Protein AF-A0A8B7DHS2-F1 (afdb_monomer_lite)

Radius of gyration: 31.88 Å; chains: 1; bounding box: 66×57×128 Å

Sequence (214 aa):
MNNAVPLVKSQSHLEPNNNIDTLLHTNAMVAVKQINNQTVEEHQDTYQTDIGLWKSVSKDVQEYFIRKESAGSQNITDNFESSKRVYDNPNQICYCSSALFTRIHPLTNEKSNRTWLCYSPTNGKIYCFICKLLSSTQTDLCQEFNDWKNANRAIEKHEKSLCHLAATLTYIKRSRLAGRFNIIHKGGQTNFWRSVLERVVDVIKLLAAKDLLF

Structure (mmCIF, N/CA/C/O backbone):
data_AF-A0A8B7DHS2-F1
#
_entry.id   AF-A0A8B7DHS2-F1
#
loop_
_atom_site.group_PDB
_atom_site.id
_atom_site.type_symbol
_atom_site.label_atom_id
_atom_site.label_alt_id
_atom_site.label_comp_id
_atom_site.label_asym_id
_atom_site.label_entity_id
_atom_site.label_seq_id
_atom_site.pdbx_PDB_ins_code
_atom_site.Cartn_x
_atom_site.Cartn_y
_atom_site.Cartn_z
_atom_site.occupancy
_atom_site.B_iso_or_equiv
_atom_site.auth_seq_id
_atom_site.auth_comp_id
_atom_site.auth_asym_id
_atom_site.auth_atom_id
_atom_site.pdbx_PDB_model_num
ATOM 1 N N . MET A 1 1 ? -23.858 -44.304 -101.770 1.00 37.12 1 MET A N 1
ATOM 2 C CA . MET A 1 1 ? -22.676 -44.995 -101.214 1.00 37.12 1 MET A CA 1
ATOM 3 C C . MET A 1 1 ? -21.931 -44.023 -100.314 1.00 37.12 1 MET A C 1
ATOM 5 O O . MET A 1 1 ? -21.713 -42.897 -100.733 1.00 37.12 1 MET A O 1
ATOM 9 N N . ASN A 1 2 ? -21.571 -44.510 -99.126 1.00 34.38 2 ASN A N 1
ATOM 10 C CA . ASN A 1 2 ? -20.607 -43.988 -98.147 1.00 34.38 2 ASN A CA 1
ATOM 11 C C . ASN A 1 2 ? -21.005 -42.794 -97.257 1.00 34.38 2 ASN A C 1
ATOM 13 O O . ASN A 1 2 ? -20.911 -41.632 -97.632 1.00 34.38 2 ASN A O 1
ATOM 17 N N . ASN A 1 3 ? -21.339 -43.157 -96.012 1.00 35.66 3 ASN A N 1
ATOM 18 C CA . ASN A 1 3 ? -21.101 -42.378 -94.798 1.00 35.66 3 ASN A CA 1
ATOM 19 C C . ASN A 1 3 ? -19.594 -42.165 -94.576 1.00 35.66 3 ASN A C 1
ATOM 21 O O . ASN A 1 3 ? -18.819 -43.104 -94.760 1.00 35.66 3 ASN A O 1
ATOM 25 N N . ALA A 1 4 ? -19.212 -41.002 -94.045 1.00 35.34 4 ALA A N 1
ATOM 26 C CA . ALA A 1 4 ? -18.017 -40.844 -93.217 1.00 35.34 4 ALA A CA 1
ATOM 27 C C . ALA A 1 4 ? -18.178 -39.642 -92.262 1.00 35.34 4 ALA A C 1
ATOM 29 O O . ALA A 1 4 ? -18.368 -38.509 -92.691 1.00 35.34 4 ALA A O 1
ATOM 30 N N . VAL A 1 5 ? -18.105 -39.935 -90.963 1.00 40.97 5 VAL A N 1
ATOM 31 C CA . VAL A 1 5 ? -17.827 -39.030 -89.824 1.00 40.97 5 VAL A CA 1
ATOM 32 C C . VAL A 1 5 ? -16.302 -38.802 -89.803 1.00 40.97 5 VAL A C 1
ATOM 34 O O . VAL A 1 5 ? -15.606 -39.763 -90.149 1.00 40.97 5 VAL A O 1
ATOM 37 N N . PRO A 1 6 ? -15.728 -37.615 -89.470 1.00 45.84 6 PRO A N 1
ATOM 38 C CA . PRO A 1 6 ? -15.416 -37.232 -88.066 1.00 45.84 6 PRO A CA 1
ATOM 39 C C . PRO A 1 6 ? -15.237 -35.695 -87.860 1.00 45.84 6 PRO A C 1
ATOM 41 O O . PRO A 1 6 ? -15.486 -34.931 -88.779 1.00 45.84 6 PRO A O 1
ATOM 44 N N . LEU A 1 7 ? -14.837 -35.077 -86.740 1.00 31.17 7 LEU A N 1
ATOM 45 C CA . LEU A 1 7 ? -14.485 -35.418 -85.358 1.00 31.17 7 LEU A CA 1
ATOM 46 C C . LEU A 1 7 ? -14.668 -34.115 -84.542 1.00 31.17 7 LEU A C 1
ATOM 48 O O . LEU A 1 7 ? -14.376 -33.025 -85.032 1.00 31.17 7 LEU A O 1
ATOM 52 N N . VAL A 1 8 ? -15.082 -34.238 -83.285 1.00 43.22 8 VAL A N 1
ATOM 53 C CA . VAL A 1 8 ? -15.196 -33.158 -82.291 1.00 43.22 8 VAL A CA 1
ATOM 54 C C . VAL A 1 8 ? -13.812 -32.668 -81.832 1.00 43.22 8 VAL A C 1
ATOM 56 O O . VAL A 1 8 ? -12.913 -33.478 -81.611 1.00 43.22 8 VAL A O 1
ATOM 59 N N . LYS A 1 9 ? -13.667 -31.360 -81.571 1.00 35.81 9 LYS A N 1
ATOM 60 C CA . LYS A 1 9 ? -12.722 -30.835 -80.569 1.00 35.81 9 LYS A CA 1
ATOM 61 C C . LYS A 1 9 ? -13.451 -29.903 -79.602 1.00 35.81 9 LYS A C 1
ATOM 63 O O . LYS A 1 9 ? -13.978 -28.868 -79.991 1.00 35.81 9 LYS A O 1
ATOM 68 N N . SER A 1 10 ? -13.465 -30.318 -78.343 1.00 43.12 10 SER A N 1
ATOM 69 C CA . SER A 1 10 ? -13.938 -29.602 -77.162 1.00 43.12 10 SER A CA 1
ATOM 70 C C . SER A 1 10 ? -12.846 -28.686 -76.600 1.00 43.12 10 SER A C 1
ATOM 72 O O . SER A 1 10 ? -11.716 -29.139 -76.412 1.00 43.12 10 SER A O 1
ATOM 74 N N . GLN A 1 11 ? -13.191 -27.452 -76.234 1.00 39.19 11 GLN A N 1
ATOM 75 C CA . GLN A 1 11 ? -12.441 -26.660 -75.256 1.00 39.19 11 GLN A CA 1
ATOM 76 C C . GLN A 1 11 ? -13.412 -26.123 -74.200 1.00 39.19 11 GLN A C 1
ATOM 78 O O . GLN A 1 11 ? -14.334 -25.374 -74.504 1.00 39.19 11 GLN A O 1
ATOM 83 N N . SER A 1 12 ? -13.206 -26.563 -72.961 1.00 40.69 12 SER A N 1
ATOM 84 C CA . SER A 1 12 ? -13.873 -26.099 -71.748 1.00 40.69 12 SER A CA 1
ATOM 85 C C . SER A 1 12 ? -13.126 -24.891 -71.179 1.00 40.69 12 SER A C 1
ATOM 87 O O . SER A 1 12 ? -11.968 -25.028 -70.781 1.00 40.69 12 SER A O 1
ATOM 89 N N . HIS A 1 13 ? -13.785 -23.736 -71.096 1.00 35.09 13 HIS A N 1
ATOM 90 C CA . HIS A 1 13 ? -13.324 -22.611 -70.285 1.00 35.09 13 HIS A CA 1
ATOM 91 C C . HIS A 1 13 ? -14.160 -22.580 -68.998 1.00 35.09 13 HIS A C 1
ATOM 93 O O . HIS A 1 13 ? -15.375 -22.408 -69.051 1.00 35.09 13 HIS A O 1
ATOM 99 N N . LEU A 1 14 ? -13.517 -22.852 -67.861 1.00 37.41 14 LEU A N 1
ATOM 100 C CA . LEU A 1 14 ? -14.096 -22.753 -66.521 1.00 37.41 14 LEU A CA 1
ATOM 101 C C . LEU A 1 14 ? -13.636 -21.420 -65.920 1.00 37.41 14 LEU A C 1
ATOM 103 O O . LEU A 1 14 ? -12.452 -21.251 -65.641 1.00 37.41 14 LEU A O 1
ATOM 107 N N . GLU A 1 15 ? -14.569 -20.491 -65.738 1.00 38.06 15 GLU A N 1
ATOM 108 C CA . GLU A 1 15 ? -14.379 -19.282 -64.929 1.00 38.06 15 GLU A CA 1
ATOM 109 C C . GLU A 1 15 ? -14.270 -19.669 -63.436 1.00 38.06 15 GLU A C 1
ATOM 111 O O . GLU A 1 15 ? -15.023 -20.538 -62.975 1.00 38.06 15 GLU A O 1
ATOM 116 N N . PRO A 1 16 ? -13.360 -19.063 -62.651 1.00 42.81 16 PRO A N 1
ATOM 117 C CA . PRO A 1 16 ? -13.226 -19.359 -61.230 1.00 42.81 16 PRO A CA 1
ATOM 118 C C . PRO A 1 16 ? -14.440 -18.849 -60.438 1.00 42.81 16 PRO A C 1
ATOM 120 O O . PRO A 1 16 ? -14.857 -17.694 -60.517 1.00 42.81 16 PRO A O 1
ATOM 123 N N . ASN A 1 17 ? -15.025 -19.756 -59.659 1.00 46.16 17 ASN A N 1
ATOM 124 C CA . ASN A 1 17 ? -16.261 -19.557 -58.915 1.00 46.16 17 ASN A CA 1
ATOM 125 C C . ASN A 1 17 ? -16.009 -18.727 -57.636 1.00 46.16 17 ASN A C 1
ATOM 127 O O . ASN A 1 17 ? -15.899 -19.276 -56.541 1.00 46.16 17 ASN A O 1
ATOM 131 N N . ASN A 1 18 ? -15.946 -17.395 -57.776 1.00 49.91 18 ASN A N 1
ATOM 132 C CA . ASN A 1 18 ? -15.729 -16.396 -56.705 1.00 49.91 18 ASN A CA 1
ATOM 133 C C . ASN A 1 18 ? -16.762 -16.429 -55.552 1.00 49.91 18 ASN A C 1
ATOM 135 O O . ASN A 1 18 ? -16.677 -15.664 -54.588 1.00 49.91 18 ASN A O 1
ATOM 139 N N . ASN A 1 19 ? -17.767 -17.298 -55.634 1.00 54.88 19 ASN A N 1
ATOM 140 C CA . ASN A 1 19 ? -18.845 -17.385 -54.657 1.00 54.88 19 ASN A CA 1
ATOM 141 C C . ASN A 1 19 ? -18.472 -18.242 -53.431 1.00 54.88 19 ASN A C 1
ATOM 143 O O . ASN A 1 19 ? -18.990 -18.017 -52.339 1.00 54.88 19 ASN A O 1
ATOM 147 N N . ILE A 1 20 ? -17.544 -19.197 -53.580 1.00 53.69 20 ILE A N 1
ATOM 148 C CA . ILE A 1 20 ? -17.163 -20.117 -52.491 1.00 53.69 20 ILE A CA 1
ATOM 149 C C . ILE A 1 20 ? -16.282 -19.405 -51.457 1.00 53.69 20 ILE A C 1
ATOM 151 O O . ILE A 1 20 ? -16.541 -19.514 -50.258 1.00 53.69 20 ILE A O 1
ATOM 155 N N . ASP A 1 21 ? -15.311 -18.608 -51.909 1.00 51.81 21 ASP A N 1
ATOM 156 C CA . ASP A 1 21 ? -14.426 -17.842 -51.021 1.00 51.81 21 ASP A CA 1
ATOM 157 C C . ASP A 1 21 ? -15.192 -16.774 -50.236 1.00 51.81 21 ASP A C 1
ATOM 159 O O . ASP A 1 21 ? -14.964 -16.582 -49.041 1.00 51.81 21 ASP A O 1
ATOM 163 N N . THR A 1 22 ? -16.175 -16.138 -50.874 1.00 55.12 22 THR A N 1
ATOM 164 C CA . THR A 1 22 ? -17.038 -15.137 -50.234 1.00 55.12 22 THR A CA 1
ATOM 165 C C . THR A 1 22 ? -17.931 -15.776 -49.163 1.00 55.12 22 THR A C 1
ATOM 167 O O . THR A 1 22 ? -18.115 -15.212 -48.080 1.00 55.12 22 THR A O 1
ATOM 170 N N . LEU A 1 23 ? -18.436 -16.990 -49.413 1.00 58.97 23 LEU A N 1
ATOM 171 C CA . LEU A 1 23 ? -19.261 -17.738 -48.464 1.00 58.97 23 LEU A CA 1
ATOM 172 C C . LEU A 1 23 ? -18.433 -18.276 -47.285 1.00 58.97 23 LEU A C 1
ATOM 174 O O . LEU A 1 23 ? -18.872 -18.193 -46.140 1.00 58.97 23 LEU A O 1
ATOM 178 N N . LEU A 1 24 ? -17.210 -18.754 -47.538 1.00 56.91 24 LEU A N 1
ATOM 179 C CA . LEU A 1 24 ? -16.253 -19.164 -46.503 1.00 56.91 24 LEU A CA 1
ATOM 180 C C . LEU A 1 24 ? -15.849 -17.991 -45.605 1.00 56.91 24 LEU A C 1
ATOM 182 O O . LEU A 1 24 ? -15.857 -18.132 -44.382 1.00 56.91 24 LEU A O 1
ATOM 186 N N . HIS A 1 25 ? -15.557 -16.824 -46.187 1.00 59.81 25 HIS A N 1
ATOM 187 C CA . HIS A 1 25 ? -15.191 -15.630 -45.423 1.00 59.81 25 HIS A CA 1
ATOM 188 C C . HIS A 1 25 ? -16.355 -15.135 -44.553 1.00 59.81 25 HIS A C 1
ATOM 190 O O . HIS A 1 25 ? -16.177 -14.821 -43.376 1.00 59.81 25 HIS A O 1
ATOM 196 N N . THR A 1 26 ? -17.571 -15.142 -45.104 1.00 65.50 26 THR A N 1
ATOM 197 C CA . THR A 1 26 ? -18.789 -14.745 -44.385 1.00 65.50 26 THR A CA 1
ATOM 198 C C . THR A 1 26 ? -19.112 -15.719 -43.252 1.00 65.50 26 THR A C 1
ATOM 200 O O . THR A 1 26 ? -19.362 -15.289 -42.127 1.00 65.50 26 THR A O 1
ATOM 203 N N . ASN A 1 27 ? -19.026 -17.028 -43.500 1.00 64.12 27 ASN A N 1
ATOM 204 C CA . ASN A 1 27 ? -19.257 -18.050 -42.478 1.00 64.12 27 ASN A CA 1
ATOM 205 C C . ASN A 1 27 ? -18.195 -18.006 -41.369 1.00 64.12 27 ASN A C 1
ATOM 207 O O . ASN A 1 27 ? -18.537 -18.161 -40.198 1.00 64.12 27 ASN A O 1
ATOM 211 N N . ALA A 1 28 ? -16.933 -17.715 -41.702 1.00 61.81 28 ALA A N 1
ATOM 212 C CA . ALA A 1 28 ? -15.877 -17.496 -40.716 1.00 61.81 28 ALA A CA 1
ATOM 213 C C . ALA A 1 28 ? -16.144 -16.244 -39.859 1.00 61.81 28 ALA A C 1
ATOM 215 O O . ALA A 1 28 ? -16.011 -16.296 -38.639 1.00 61.81 28 ALA A O 1
ATOM 216 N N . MET A 1 29 ? -16.594 -15.137 -40.461 1.00 58.44 29 MET A N 1
ATOM 217 C CA . MET A 1 29 ? -16.967 -13.922 -39.723 1.00 58.44 29 MET A CA 1
ATOM 218 C C . MET A 1 29 ? -18.193 -14.120 -38.820 1.00 58.44 29 MET A C 1
ATOM 220 O O . MET A 1 29 ? -18.239 -13.572 -37.717 1.00 58.44 29 MET A O 1
ATOM 224 N N . VAL A 1 30 ? -19.176 -14.915 -39.255 1.00 63.44 30 VAL A N 1
ATOM 225 C CA . VAL A 1 30 ? -20.349 -15.281 -38.445 1.00 63.44 30 VAL A CA 1
ATOM 226 C C . VAL A 1 30 ? -19.948 -16.203 -37.293 1.00 63.44 30 VAL A C 1
ATOM 228 O O . VAL A 1 30 ? -20.361 -15.951 -36.164 1.00 63.44 30 VAL A O 1
ATOM 231 N N . ALA A 1 31 ? -19.075 -17.187 -37.529 1.00 61.09 31 ALA A N 1
ATOM 232 C CA . ALA A 1 31 ? -18.543 -18.050 -36.477 1.00 61.09 31 ALA A CA 1
ATOM 233 C C . ALA A 1 31 ? -17.723 -17.257 -35.443 1.00 61.09 31 ALA A C 1
ATOM 235 O O . ALA A 1 31 ? -17.910 -17.450 -34.247 1.00 61.09 31 ALA A O 1
ATOM 236 N N . VAL A 1 32 ? -16.891 -16.295 -35.867 1.00 54.31 32 VAL A N 1
ATOM 237 C CA . VAL A 1 32 ? -16.160 -15.392 -34.953 1.00 54.31 32 VAL A CA 1
ATOM 238 C C . VAL A 1 32 ? -17.120 -14.497 -34.157 1.00 54.31 32 VAL A C 1
ATOM 240 O O . VAL A 1 32 ? -16.925 -14.307 -32.957 1.00 54.31 32 VAL A O 1
ATOM 243 N N . LYS A 1 33 ? -18.201 -13.998 -34.774 1.00 53.06 33 LYS A N 1
ATOM 244 C CA . LYS A 1 33 ? -19.266 -13.271 -34.057 1.00 53.06 33 LYS A CA 1
ATOM 245 C C . LYS A 1 33 ? -20.013 -14.153 -33.055 1.00 53.06 33 LYS A C 1
ATOM 247 O O . LYS A 1 33 ? -20.384 -13.663 -31.997 1.00 53.06 33 LYS A O 1
ATOM 252 N N . GLN A 1 34 ? -20.226 -15.430 -33.363 1.00 53.25 34 GLN A N 1
ATOM 253 C CA . GLN A 1 34 ? -20.887 -16.383 -32.467 1.00 53.25 34 GLN A CA 1
ATOM 254 C C . GLN A 1 34 ? -19.971 -16.844 -31.323 1.00 53.25 34 GLN A C 1
ATOM 256 O O . GLN A 1 34 ? -20.450 -16.996 -30.204 1.00 53.25 34 GLN A O 1
ATOM 261 N N . ILE A 1 35 ? -18.660 -16.966 -31.558 1.00 54.50 35 ILE A N 1
ATOM 262 C CA . ILE A 1 35 ? -17.653 -17.237 -30.516 1.00 54.50 35 ILE A CA 1
ATOM 263 C C . ILE A 1 35 ? -17.524 -16.038 -29.561 1.00 54.50 35 ILE A C 1
ATOM 265 O O . ILE A 1 35 ? -17.431 -16.233 -28.354 1.00 54.50 35 ILE A O 1
ATOM 269 N N . ASN A 1 36 ? -17.614 -14.801 -30.065 1.00 45.81 36 ASN A N 1
ATOM 270 C CA . ASN A 1 36 ? -17.615 -13.594 -29.225 1.00 45.81 36 ASN A CA 1
ATOM 271 C C . ASN A 1 36 ? -18.955 -13.314 -28.517 1.00 45.81 36 ASN A C 1
ATOM 273 O O . ASN A 1 36 ? -18.988 -12.483 -27.613 1.00 45.81 36 ASN A O 1
ATOM 277 N N . ASN A 1 37 ? -20.039 -13.997 -28.904 1.00 44.12 37 ASN A N 1
ATOM 278 C CA . ASN A 1 37 ? -21.367 -13.870 -28.291 1.00 44.12 37 ASN A CA 1
ATOM 279 C C . ASN A 1 37 ? -21.718 -15.029 -27.345 1.00 44.12 37 ASN A C 1
ATOM 281 O O . ASN A 1 37 ? -22.834 -15.067 -26.828 1.00 44.12 37 ASN A O 1
ATOM 285 N N . GLN A 1 38 ? -20.782 -15.938 -27.056 1.00 45.00 38 GLN A N 1
ATOM 286 C CA . GLN A 1 38 ? -20.828 -16.665 -25.790 1.00 45.00 38 GLN A CA 1
ATOM 287 C C . GLN A 1 38 ? -20.439 -15.681 -24.694 1.00 45.00 38 GLN A C 1
ATOM 289 O O . GLN A 1 38 ? -19.280 -15.540 -24.314 1.00 45.00 38 GLN A O 1
ATOM 294 N N . THR A 1 39 ? -21.455 -14.942 -24.264 1.00 41.78 39 THR A N 1
ATOM 295 C CA . THR A 1 39 ? -21.507 -14.163 -23.040 1.00 41.78 39 THR A CA 1
ATOM 296 C C . THR A 1 39 ? -20.769 -14.909 -21.936 1.00 41.78 39 THR A C 1
ATOM 298 O O . THR A 1 39 ? -21.286 -15.860 -21.351 1.00 41.78 39 THR A O 1
ATOM 301 N N . VAL A 1 40 ? -19.559 -14.447 -21.621 1.00 41.00 40 VAL A N 1
ATOM 302 C CA . VAL A 1 40 ? -19.148 -14.421 -20.224 1.00 41.00 40 VAL A CA 1
ATOM 303 C C . VAL A 1 40 ? -20.204 -13.539 -19.584 1.00 41.00 40 VAL A C 1
ATOM 305 O O . VAL A 1 40 ? -20.189 -12.325 -19.773 1.00 41.00 40 VAL A O 1
ATOM 308 N N . GLU A 1 41 ? -21.202 -14.159 -18.962 1.00 34.06 41 GLU A N 1
ATOM 309 C CA . GLU A 1 41 ? -22.058 -13.462 -18.021 1.00 34.06 41 GLU A CA 1
ATOM 310 C C . GLU A 1 41 ? -21.095 -12.791 -17.043 1.00 34.06 41 GLU A C 1
ATOM 312 O O . GLU A 1 41 ? -20.411 -13.457 -16.262 1.00 34.06 41 GLU A O 1
ATOM 317 N N . GLU A 1 42 ? -20.934 -11.473 -17.177 1.00 39.56 42 GLU A N 1
ATOM 318 C CA . GLU A 1 42 ? -20.286 -10.661 -16.166 1.00 39.56 42 GLU A CA 1
ATOM 319 C C . GLU A 1 42 ? -21.172 -10.786 -14.934 1.00 39.56 42 GLU A C 1
ATOM 321 O O . GLU A 1 42 ? -22.110 -10.020 -14.727 1.00 39.56 42 GLU A O 1
ATOM 326 N N . HIS A 1 43 ? -20.897 -11.807 -14.126 1.00 40.38 43 HIS A N 1
ATOM 327 C CA . HIS A 1 43 ? -21.285 -11.811 -12.737 1.00 40.38 43 HIS A CA 1
ATOM 328 C C . HIS A 1 43 ? -20.684 -10.524 -12.177 1.00 40.38 43 HIS A C 1
ATOM 330 O O . HIS A 1 43 ? -19.466 -10.400 -12.018 1.00 40.38 43 HIS A O 1
ATOM 336 N N . GLN A 1 44 ? -21.530 -9.507 -12.011 1.00 45.47 44 GLN A N 1
ATOM 337 C CA . GLN A 1 44 ? -21.161 -8.207 -11.477 1.00 45.47 44 GLN A CA 1
ATOM 338 C C . GLN A 1 44 ? -20.944 -8.376 -9.973 1.00 45.47 44 GLN A C 1
ATOM 340 O O . GLN A 1 44 ? -21.650 -7.810 -9.145 1.00 45.47 44 GLN A O 1
ATOM 345 N N . ASP A 1 45 ? -19.973 -9.211 -9.611 1.00 53.78 45 ASP A N 1
ATOM 346 C CA . ASP A 1 45 ? -19.551 -9.413 -8.245 1.00 53.78 45 ASP A CA 1
ATOM 347 C C . ASP A 1 45 ? -18.833 -8.130 -7.832 1.00 53.78 45 ASP A C 1
ATOM 349 O O . ASP A 1 45 ? -17.650 -7.892 -8.100 1.00 53.78 45 ASP A O 1
ATOM 353 N N . THR A 1 46 ? -19.586 -7.222 -7.222 1.00 75.62 46 THR A N 1
ATOM 354 C CA . THR A 1 46 ? -19.028 -6.037 -6.589 1.00 75.62 46 THR A CA 1
ATOM 355 C C . THR A 1 46 ? -18.346 -6.472 -5.299 1.00 75.62 46 THR A C 1
ATOM 357 O O . THR A 1 46 ? -18.938 -6.449 -4.221 1.00 75.62 46 THR A O 1
ATOM 360 N N . TYR A 1 47 ? -17.092 -6.907 -5.411 1.00 83.31 47 TYR A N 1
ATOM 361 C CA . TYR A 1 47 ? -16.251 -7.173 -4.252 1.00 83.31 47 TYR A CA 1
ATOM 362 C C . TYR A 1 47 ? -15.950 -5.868 -3.507 1.00 83.31 47 TYR A C 1
ATOM 364 O O . TYR A 1 47 ? -15.694 -4.827 -4.120 1.00 83.31 47 TYR A O 1
ATOM 372 N N . GLN A 1 48 ? -15.959 -5.936 -2.175 1.00 87.06 48 GLN A N 1
ATOM 373 C CA . GLN A 1 48 ? -15.623 -4.812 -1.302 1.00 87.06 48 GLN A CA 1
ATOM 374 C C . GLN A 1 48 ? -14.222 -4.282 -1.632 1.00 87.06 48 GLN A C 1
ATOM 376 O O . GLN A 1 48 ? -13.260 -5.047 -1.639 1.00 87.06 48 GLN A O 1
ATOM 381 N N . THR A 1 49 ? -14.091 -2.983 -1.893 1.00 88.50 49 THR A N 1
ATOM 382 C CA . THR A 1 49 ? -12.814 -2.369 -2.279 1.00 88.50 49 THR A CA 1
ATOM 383 C C . THR A 1 49 ? -11.902 -2.103 -1.089 1.00 88.50 49 THR A C 1
ATOM 385 O O . THR A 1 49 ? -10.687 -2.044 -1.275 1.00 88.50 49 THR A O 1
ATOM 388 N N . ASP A 1 50 ? -12.450 -1.995 0.126 1.00 91.38 50 ASP A N 1
ATOM 389 C CA . ASP A 1 50 ? -11.646 -1.880 1.343 1.00 91.38 50 ASP A CA 1
ATOM 390 C C . ASP A 1 50 ? -10.929 -3.204 1.645 1.00 91.38 50 ASP A C 1
ATOM 392 O O . ASP A 1 50 ? -11.524 -4.194 2.083 1.00 91.38 50 ASP A O 1
ATOM 396 N N . ILE A 1 51 ? -9.610 -3.187 1.452 1.00 92.00 51 ILE A N 1
ATOM 397 C CA . ILE A 1 51 ? -8.708 -4.313 1.688 1.00 92.00 51 ILE A CA 1
ATOM 398 C C . ILE A 1 51 ? -8.763 -4.853 3.124 1.00 92.00 51 ILE A C 1
ATOM 400 O O . ILE A 1 51 ? -8.507 -6.039 3.357 1.00 92.00 51 ILE A O 1
ATOM 404 N N . GLY A 1 52 ? -9.099 -4.014 4.106 1.00 90.38 52 GLY A N 1
ATOM 405 C CA . GLY A 1 52 ? -9.221 -4.419 5.505 1.00 90.38 52 GLY A CA 1
ATOM 406 C C . GLY A 1 52 ? -10.396 -5.361 5.760 1.00 90.38 52 GLY A C 1
ATOM 407 O O . GLY A 1 52 ? -10.360 -6.130 6.718 1.00 90.38 52 GLY A O 1
ATOM 408 N N . LEU A 1 53 ? -11.397 -5.360 4.877 1.00 91.12 53 LEU A N 1
ATOM 409 C CA . LEU A 1 53 ? -12.603 -6.179 4.999 1.00 91.12 53 LEU A CA 1
ATOM 410 C C . LEU A 1 53 ? -12.486 -7.551 4.321 1.00 91.12 53 LEU A C 1
ATOM 412 O O . LEU A 1 53 ? -13.382 -8.388 4.447 1.00 91.12 53 LEU A O 1
ATOM 416 N N . TRP A 1 54 ? -11.378 -7.820 3.629 1.00 89.81 54 TRP A N 1
ATOM 417 C CA . TRP A 1 54 ? -11.136 -9.111 2.991 1.00 89.81 54 TRP A CA 1
ATOM 418 C C . TRP A 1 54 ? -10.786 -10.165 4.046 1.00 89.81 54 TRP A C 1
ATOM 420 O O . TRP A 1 54 ? -9.659 -10.195 4.547 1.00 89.81 54 TRP A O 1
ATOM 430 N N . LYS A 1 55 ? -11.760 -11.018 4.390 1.00 79.88 55 LYS A N 1
ATOM 431 C CA . LYS A 1 55 ? -11.598 -12.112 5.367 1.00 79.88 55 LYS A CA 1
ATOM 432 C C . LYS A 1 55 ? -10.883 -13.325 4.773 1.00 79.88 55 LYS A C 1
ATOM 434 O O . LYS A 1 55 ? -9.964 -13.860 5.383 1.00 79.88 55 LYS A O 1
ATOM 439 N N . SER A 1 56 ? -11.294 -13.747 3.582 1.00 80.75 56 SER A N 1
ATOM 440 C CA . SER A 1 56 ? -10.646 -14.802 2.808 1.00 80.75 56 SER A CA 1
ATOM 441 C C . SER A 1 56 ? -10.546 -14.360 1.356 1.00 80.75 56 SER A C 1
ATOM 443 O O . SER A 1 56 ? -11.449 -13.726 0.813 1.00 80.75 56 SER A O 1
ATOM 445 N N . VAL A 1 57 ? -9.410 -14.661 0.737 1.00 85.81 57 VAL A N 1
ATOM 446 C CA . VAL A 1 57 ? -9.134 -14.282 -0.645 1.00 85.81 57 VAL A CA 1
ATOM 447 C C . VAL A 1 57 ? -9.170 -15.552 -1.496 1.00 85.81 57 VAL A C 1
ATOM 449 O O . VAL A 1 57 ? -8.184 -16.288 -1.573 1.00 85.81 57 VAL A O 1
ATOM 452 N N . SER A 1 58 ? -10.335 -15.839 -2.087 1.00 88.69 58 SER A N 1
ATOM 453 C CA . SER A 1 58 ? -10.520 -16.962 -3.019 1.00 88.69 58 SER A CA 1
ATOM 454 C C . SER A 1 58 ? -9.802 -16.705 -4.348 1.00 88.69 58 SER A C 1
ATOM 456 O O . SER A 1 58 ? -9.375 -15.585 -4.629 1.00 88.69 58 SER A O 1
ATOM 458 N N . LYS A 1 59 ? -9.674 -17.733 -5.197 1.00 88.81 59 LYS A N 1
ATOM 459 C CA . LYS A 1 59 ? -9.056 -17.583 -6.526 1.00 88.81 59 LYS A CA 1
ATOM 460 C C . LYS A 1 59 ? -9.795 -16.562 -7.399 1.00 88.81 59 LYS A C 1
ATOM 462 O O . LYS A 1 59 ? -9.133 -15.783 -8.077 1.00 88.81 59 LYS A O 1
ATOM 467 N N . ASP A 1 60 ? -11.121 -16.519 -7.321 1.00 87.69 60 ASP A N 1
ATOM 468 C CA . ASP A 1 60 ? -11.942 -15.589 -8.106 1.00 87.69 60 ASP A CA 1
ATOM 469 C C . ASP A 1 60 ? -11.739 -14.143 -7.642 1.00 87.69 60 ASP A C 1
ATOM 471 O O . ASP A 1 60 ? -11.529 -13.247 -8.457 1.00 87.69 60 ASP A O 1
ATOM 475 N N . VAL A 1 61 ? -11.656 -13.931 -6.321 1.00 88.25 61 VAL A N 1
ATOM 476 C CA . VAL A 1 61 ? -11.312 -12.629 -5.728 1.00 88.25 61 VAL A CA 1
ATOM 477 C C . VAL A 1 61 ? -9.906 -12.188 -6.153 1.00 88.25 61 VAL A C 1
ATOM 479 O O . VAL A 1 61 ? -9.708 -11.023 -6.500 1.00 88.25 61 VAL A O 1
ATOM 482 N N . GLN A 1 62 ? -8.924 -13.102 -6.163 1.00 90.62 62 GLN A N 1
ATOM 483 C CA . GLN A 1 62 ? -7.573 -12.793 -6.655 1.00 90.62 62 GLN A CA 1
ATOM 484 C C . GLN A 1 62 ? -7.615 -12.328 -8.105 1.00 90.62 62 GLN A C 1
ATOM 486 O O . GLN A 1 62 ? -7.050 -11.286 -8.420 1.00 90.62 62 GLN A O 1
ATOM 491 N N . GLU A 1 63 ? -8.275 -13.085 -8.977 1.00 88.81 63 GLU A N 1
ATOM 492 C CA . GLU A 1 63 ? -8.344 -12.781 -10.404 1.00 88.81 63 GLU A CA 1
ATOM 493 C C . GLU A 1 63 ? -9.068 -11.450 -10.660 1.00 88.81 63 GLU A C 1
ATOM 495 O O . GLU A 1 63 ? -8.585 -10.625 -11.437 1.00 88.81 63 GLU A O 1
ATOM 500 N N . TYR A 1 64 ? -10.158 -11.183 -9.934 1.00 89.06 64 TYR A N 1
ATOM 501 C CA . TYR A 1 64 ? -10.869 -9.907 -9.986 1.00 89.06 64 TYR A CA 1
ATOM 502 C C . TYR A 1 64 ? -9.955 -8.722 -9.646 1.00 89.06 64 TYR A C 1
ATOM 504 O O . TYR A 1 64 ? -9.834 -7.775 -10.427 1.00 89.06 64 TYR A O 1
ATOM 512 N N . PHE A 1 65 ? -9.269 -8.768 -8.500 1.00 89.88 65 PHE A N 1
ATOM 513 C CA . PHE A 1 65 ? -8.421 -7.656 -8.064 1.00 89.88 65 PHE A CA 1
ATOM 514 C C . PHE A 1 65 ? -7.119 -7.544 -8.864 1.00 89.88 65 PHE A C 1
ATOM 516 O O . PHE A 1 65 ? -6.624 -6.436 -9.057 1.00 89.88 65 PHE A O 1
ATOM 523 N N . ILE A 1 66 ? -6.593 -8.644 -9.408 1.00 88.81 66 ILE A N 1
ATOM 524 C CA . ILE A 1 66 ? -5.470 -8.610 -10.358 1.00 88.81 66 ILE A CA 1
ATOM 525 C C . ILE A 1 66 ? -5.861 -7.867 -11.642 1.00 88.81 66 ILE A C 1
ATOM 527 O O . ILE A 1 66 ? -5.032 -7.141 -12.193 1.00 88.81 66 ILE A O 1
ATOM 531 N N . ARG A 1 67 ? -7.111 -8.013 -12.106 1.00 85.12 67 ARG A N 1
ATOM 532 C CA . ARG A 1 67 ? -7.641 -7.292 -13.277 1.00 85.12 67 ARG A CA 1
ATOM 533 C C . ARG A 1 67 ? -7.940 -5.823 -12.992 1.00 85.12 67 ARG A C 1
ATOM 535 O O . ARG A 1 67 ? -7.737 -4.989 -13.872 1.00 85.12 67 ARG A O 1
ATOM 542 N N . LYS A 1 68 ? -8.449 -5.519 -11.795 1.00 84.31 68 LYS A N 1
ATOM 543 C CA . LYS A 1 68 ? -8.869 -4.167 -11.391 1.00 84.31 68 LYS A CA 1
ATOM 544 C C . LYS A 1 68 ? -7.728 -3.296 -10.854 1.00 84.31 68 LYS A C 1
ATOM 546 O O . LYS A 1 68 ? -7.860 -2.076 -10.859 1.00 84.31 68 LYS A O 1
ATOM 551 N N . GLU A 1 69 ? -6.622 -3.921 -10.448 1.00 83.94 69 GLU A N 1
ATOM 552 C CA . GLU A 1 69 ? -5.449 -3.300 -9.826 1.00 83.94 69 GLU A CA 1
ATOM 553 C C . GLU A 1 69 ? -5.739 -2.671 -8.450 1.00 83.94 69 GLU A C 1
ATOM 555 O O . GLU A 1 69 ? -6.865 -2.657 -7.952 1.00 83.94 69 GLU A O 1
ATOM 560 N N . SER A 1 70 ? -4.692 -2.167 -7.793 1.00 84.06 70 SER A N 1
ATOM 561 C CA . SER A 1 70 ? -4.769 -1.647 -6.424 1.00 84.06 70 SER A CA 1
ATOM 562 C C . SER A 1 70 ? -5.339 -0.236 -6.312 1.00 84.06 70 SER A C 1
ATOM 564 O O . SER A 1 70 ? -5.721 0.162 -5.214 1.00 84.06 70 SER A O 1
ATOM 566 N N . ALA A 1 71 ? -5.406 0.530 -7.407 1.00 82.06 71 ALA A N 1
ATOM 567 C CA . ALA A 1 71 ? -5.766 1.952 -7.385 1.00 82.06 71 ALA A CA 1
ATOM 568 C C . ALA A 1 71 ? -7.123 2.212 -6.707 1.00 82.06 71 ALA A C 1
ATOM 570 O O . ALA A 1 71 ? -7.248 3.143 -5.915 1.00 82.06 71 ALA A O 1
ATOM 571 N N . GLY A 1 72 ? -8.110 1.341 -6.946 1.00 81.38 72 GLY A N 1
ATOM 572 C CA . GLY A 1 72 ? -9.439 1.425 -6.330 1.00 81.38 72 GLY A CA 1
ATOM 573 C C . GLY A 1 72 ? -9.508 0.995 -4.858 1.00 81.38 72 GLY A C 1
ATOM 574 O O . GLY A 1 72 ? -10.578 1.081 -4.265 1.00 81.38 72 GLY A O 1
ATOM 575 N N . SER A 1 73 ? -8.400 0.531 -4.278 1.00 84.94 73 SER A N 1
ATOM 576 C CA . SER A 1 73 ? -8.313 0.007 -2.908 1.00 84.94 73 SER A CA 1
ATOM 577 C C . SER A 1 73 ? -7.214 0.683 -2.077 1.00 84.94 73 SER A C 1
ATOM 579 O O . SER A 1 73 ? -7.009 0.303 -0.926 1.00 84.94 73 SER A O 1
ATOM 581 N N . GLN A 1 74 ? -6.490 1.670 -2.630 1.00 87.25 74 GLN A N 1
ATOM 582 C CA . GLN A 1 74 ? -5.374 2.318 -1.931 1.00 87.25 74 GLN A CA 1
ATOM 583 C C . GLN A 1 74 ? -5.809 3.254 -0.807 1.00 87.25 74 GLN A C 1
ATOM 585 O O . GLN A 1 74 ? -5.097 3.325 0.193 1.00 87.25 74 GLN A O 1
ATOM 590 N N . ASN A 1 75 ? -6.925 3.976 -0.975 1.00 87.50 75 ASN A N 1
ATOM 591 C CA . ASN A 1 75 ? -7.479 4.885 0.040 1.00 87.50 75 ASN A CA 1
ATOM 592 C C . ASN A 1 75 ? -6.443 5.899 0.585 1.00 87.50 75 ASN A C 1
ATOM 594 O O . ASN A 1 75 ? -6.404 6.233 1.766 1.00 87.50 75 ASN A O 1
ATOM 598 N N . ILE A 1 76 ? -5.539 6.362 -0.287 1.00 83.62 76 ILE A N 1
ATOM 599 C CA . ILE A 1 76 ? -4.424 7.262 0.065 1.00 83.62 76 ILE A CA 1
ATOM 600 C C . ILE A 1 76 ? -4.881 8.705 0.333 1.00 83.62 76 ILE A C 1
ATOM 602 O O . ILE A 1 76 ? -4.176 9.462 0.995 1.00 83.62 76 ILE A O 1
ATOM 606 N N . THR A 1 77 ? -6.037 9.097 -0.204 1.00 84.69 77 THR A N 1
ATOM 607 C CA . THR A 1 77 ? -6.602 10.450 -0.080 1.00 84.69 77 THR A CA 1
ATOM 608 C C . THR A 1 77 ? -7.510 10.619 1.136 1.00 84.69 77 THR A C 1
ATOM 610 O O . THR A 1 77 ? -8.056 11.702 1.328 1.00 84.69 77 THR A O 1
ATOM 613 N N . ASP A 1 78 ? -7.700 9.570 1.938 1.00 86.19 78 ASP A N 1
ATOM 614 C CA . ASP A 1 78 ? -8.510 9.641 3.151 1.00 86.19 78 ASP A CA 1
ATOM 615 C C . ASP A 1 78 ? -7.826 10.450 4.262 1.00 86.19 78 ASP A C 1
ATOM 617 O O . ASP A 1 78 ? -6.612 10.646 4.279 1.00 86.19 78 ASP A O 1
ATOM 621 N N . ASN A 1 79 ? -8.619 10.907 5.234 1.00 88.12 79 ASN A N 1
ATOM 622 C CA . ASN A 1 79 ? -8.156 11.746 6.347 1.00 88.12 79 ASN A CA 1
ATOM 623 C C . ASN A 1 79 ? -7.325 10.996 7.412 1.00 88.12 79 ASN A C 1
ATOM 625 O O . ASN A 1 79 ? -6.809 11.616 8.337 1.00 88.12 79 ASN A O 1
ATOM 629 N N . PHE A 1 80 ? -7.191 9.671 7.288 1.00 93.25 80 PHE A N 1
ATOM 630 C CA . PHE A 1 80 ? -6.500 8.777 8.221 1.00 93.25 80 PHE A CA 1
ATOM 631 C C . PHE A 1 80 ? -6.982 8.828 9.685 1.00 93.25 80 PHE A C 1
ATOM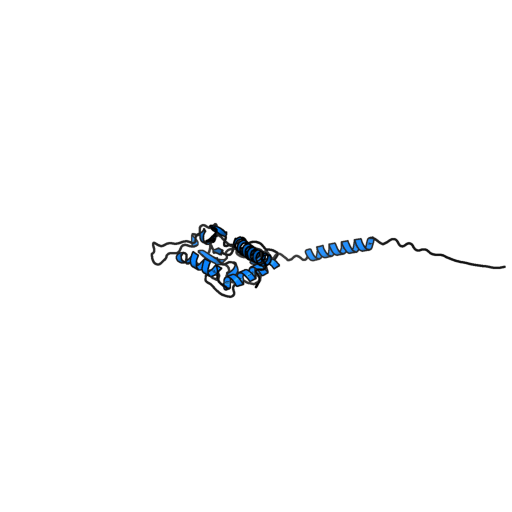 633 O O . PHE A 1 80 ? -6.301 8.282 10.552 1.00 93.25 80 PHE A O 1
ATOM 640 N N . GLU A 1 81 ? -8.150 9.386 10.002 1.00 93.50 81 GLU A N 1
ATOM 641 C CA . GLU A 1 81 ? -8.618 9.534 11.394 1.00 93.50 81 GLU A CA 1
ATOM 642 C C . GLU A 1 81 ? -8.726 8.184 12.124 1.00 93.50 81 GLU A C 1
ATOM 644 O O . GLU A 1 81 ? -8.220 8.016 13.239 1.00 93.50 81 GLU A O 1
ATOM 649 N N . SER A 1 82 ? -9.248 7.152 11.448 1.00 93.56 82 SER A N 1
ATOM 650 C CA . SER A 1 82 ? -9.350 5.785 11.990 1.00 93.56 82 SER A CA 1
ATOM 651 C C . SER A 1 82 ? -7.990 5.164 12.342 1.00 93.56 82 SER A C 1
ATOM 653 O O . SER A 1 82 ? -7.906 4.164 13.059 1.00 93.56 82 SER A O 1
ATOM 655 N N . SER A 1 83 ? -6.891 5.734 11.839 1.00 95.44 83 SER A N 1
ATOM 656 C CA . SER A 1 83 ? -5.539 5.245 12.105 1.00 95.44 83 SER A CA 1
ATOM 657 C C . SER A 1 83 ? -4.970 5.683 13.455 1.00 95.44 83 SER A C 1
ATOM 659 O O . SER A 1 83 ? -3.883 5.231 13.799 1.00 95.44 83 SER A O 1
ATOM 661 N N . LYS A 1 84 ? -5.665 6.512 14.244 1.00 94.69 84 LYS A N 1
ATOM 662 C CA . LYS A 1 84 ? -5.178 7.003 15.542 1.00 94.69 84 LYS A CA 1
ATOM 663 C C . LYS A 1 84 ? -4.621 5.883 16.432 1.00 94.69 84 LYS A C 1
ATOM 665 O O . LYS A 1 84 ? -5.304 4.892 16.701 1.00 94.69 84 LYS A O 1
ATOM 670 N N . ARG A 1 85 ? -3.395 6.047 16.937 1.00 93.44 85 ARG A N 1
ATOM 671 C CA . ARG A 1 85 ? -2.768 5.159 17.933 1.00 93.44 85 ARG A CA 1
ATOM 672 C C . ARG A 1 85 ? -2.178 5.963 19.078 1.00 93.44 85 ARG A C 1
ATOM 674 O O . ARG A 1 85 ? -1.509 6.965 18.842 1.00 93.44 85 ARG A O 1
ATOM 681 N N . VAL A 1 86 ? -2.425 5.493 20.296 1.00 90.69 86 VAL A N 1
ATOM 682 C CA . VAL A 1 86 ? -1.839 6.013 21.535 1.00 90.69 86 VAL A CA 1
ATOM 683 C C . VAL A 1 86 ? -0.787 5.008 21.992 1.00 90.69 86 VAL A C 1
ATOM 685 O O . VAL A 1 86 ? -1.064 3.810 22.011 1.00 90.69 86 VAL A O 1
ATOM 688 N N . TYR A 1 87 ? 0.415 5.486 22.297 1.00 84.25 87 TYR A N 1
ATOM 689 C CA . TYR A 1 87 ? 1.520 4.649 22.774 1.00 84.25 87 TYR A CA 1
ATOM 690 C C . TYR A 1 87 ? 1.681 4.778 24.295 1.00 84.25 87 TYR A C 1
ATOM 692 O O . TYR A 1 87 ? 0.839 5.372 24.960 1.00 84.25 87 TYR A O 1
ATOM 700 N N . ASP A 1 88 ? 2.781 4.246 24.835 1.00 86.00 88 ASP A N 1
ATOM 701 C CA . ASP A 1 88 ? 3.078 4.200 26.275 1.00 86.00 88 ASP A CA 1
ATOM 702 C C . ASP A 1 88 ? 2.901 5.550 26.987 1.00 86.00 88 ASP A C 1
ATOM 704 O O . ASP A 1 88 ? 2.464 5.601 28.134 1.00 86.00 88 ASP A O 1
ATOM 708 N N . ASN A 1 89 ? 3.202 6.658 26.299 1.00 83.62 89 ASN A N 1
ATOM 709 C CA . ASN A 1 89 ? 2.853 7.993 26.767 1.00 83.62 89 ASN A CA 1
ATOM 710 C C . ASN A 1 89 ? 1.483 8.407 26.188 1.00 83.62 89 ASN A C 1
ATOM 712 O O . ASN A 1 89 ? 1.373 8.522 24.964 1.00 83.62 89 ASN A O 1
ATOM 716 N N . PRO A 1 90 ? 0.467 8.712 27.018 1.00 76.69 90 PRO A N 1
ATOM 717 C CA . PRO A 1 90 ? -0.866 9.101 26.548 1.00 76.69 90 PRO A CA 1
ATOM 718 C C . PRO A 1 90 ? -0.881 10.385 25.701 1.00 76.69 90 PRO A C 1
ATOM 720 O O . PRO A 1 90 ? -1.777 10.559 24.877 1.00 76.69 90 PRO A O 1
ATOM 723 N N . ASN A 1 91 ? 0.133 11.249 25.830 1.00 84.69 91 ASN A N 1
ATOM 724 C CA . ASN A 1 91 ? 0.297 12.433 24.976 1.00 84.69 91 ASN A CA 1
ATOM 725 C C . ASN A 1 91 ? 0.942 12.114 23.618 1.00 84.69 91 ASN A C 1
ATOM 727 O O . ASN A 1 91 ? 1.004 12.970 22.737 1.00 84.69 91 ASN A O 1
ATOM 731 N N . GLN A 1 92 ? 1.434 10.889 23.429 1.00 86.88 92 GLN A N 1
ATOM 732 C CA . GLN A 1 92 ? 2.034 10.445 22.182 1.00 86.88 92 GLN A CA 1
ATOM 733 C C . GLN A 1 92 ? 0.990 9.747 21.316 1.00 86.88 92 GLN A C 1
ATOM 735 O O . GLN A 1 92 ? 0.831 8.525 21.333 1.00 86.88 92 GLN A O 1
ATOM 740 N N . ILE A 1 93 ? 0.297 10.563 20.529 1.00 89.81 93 ILE A N 1
ATOM 741 C CA . ILE A 1 93 ? -0.670 10.116 19.533 1.00 89.81 93 ILE A CA 1
ATOM 742 C C . ILE A 1 93 ? 0.008 10.131 18.162 1.00 89.81 93 ILE A C 1
ATOM 744 O O . ILE A 1 93 ? 0.651 11.115 17.796 1.00 89.81 93 ILE A O 1
ATOM 748 N N . CYS A 1 94 ? -0.129 9.057 17.388 1.00 92.31 94 CYS A N 1
ATOM 749 C CA . CYS A 1 94 ? 0.317 9.030 15.994 1.00 92.31 94 CYS A CA 1
ATOM 750 C C . CYS A 1 94 ? -0.792 8.537 15.065 1.00 92.31 94 CYS A C 1
ATOM 752 O O . CYS A 1 94 ? -1.674 7.780 15.472 1.00 92.31 94 CYS A O 1
ATOM 754 N N . TYR A 1 95 ? -0.678 8.923 13.800 1.00 94.94 95 TYR A N 1
ATOM 755 C CA . TYR A 1 95 ? -1.571 8.545 12.712 1.00 94.94 95 TYR A CA 1
ATOM 756 C C . TYR A 1 95 ? -0.748 7.979 11.552 1.00 94.94 95 TYR A C 1
ATOM 758 O O . TYR A 1 95 ? 0.461 8.210 11.451 1.00 94.94 95 TYR A O 1
ATOM 766 N N . CYS A 1 96 ? -1.418 7.258 10.660 1.00 93.94 96 CYS A N 1
ATOM 767 C CA . CYS A 1 96 ? -0.904 6.968 9.334 1.00 93.94 96 CYS A CA 1
ATOM 768 C C . CYS A 1 96 ? -0.659 8.286 8.581 1.00 93.94 96 CYS A C 1
ATOM 770 O O . CYS A 1 96 ? -1.381 9.266 8.752 1.00 93.94 96 CYS A O 1
ATOM 772 N N . SER A 1 97 ? 0.378 8.307 7.747 1.00 93.12 97 SER A N 1
ATOM 773 C CA . SER A 1 97 ? 0.753 9.470 6.946 1.00 93.12 97 SER A CA 1
ATOM 774 C C . SER A 1 97 ? 0.768 9.104 5.469 1.00 93.12 97 SER A C 1
ATOM 776 O O . SER A 1 97 ? 1.289 8.052 5.091 1.00 93.12 97 SER A O 1
ATOM 778 N N . SER A 1 98 ? 0.283 10.010 4.619 1.00 92.06 98 SER A N 1
ATOM 779 C CA . SER A 1 98 ? 0.357 9.881 3.158 1.00 92.06 98 SER A CA 1
ATOM 780 C C . SER A 1 98 ? 1.799 9.729 2.651 1.00 92.06 98 SER A C 1
ATOM 782 O O . SER A 1 98 ? 2.033 9.082 1.629 1.00 92.06 98 SER A O 1
ATOM 784 N N . ALA A 1 99 ? 2.793 10.233 3.392 1.00 92.06 99 ALA A N 1
ATOM 785 C CA . ALA A 1 99 ? 4.209 10.078 3.058 1.00 92.06 99 ALA A CA 1
ATOM 786 C C . ALA A 1 99 ? 4.650 8.603 2.986 1.00 92.06 99 ALA A C 1
ATOM 788 O O . ALA A 1 99 ? 5.526 8.262 2.192 1.00 92.06 99 ALA A O 1
ATOM 789 N N . LEU A 1 100 ? 4.005 7.705 3.744 1.00 93.56 100 LEU A N 1
ATOM 790 C CA . LEU A 1 100 ? 4.305 6.267 3.735 1.00 93.56 100 LEU A CA 1
ATOM 791 C C . LEU A 1 100 ? 4.022 5.605 2.379 1.00 93.56 100 LEU A C 1
ATOM 793 O O . LEU A 1 100 ? 4.589 4.558 2.068 1.00 93.56 100 LEU A O 1
ATOM 797 N N . PHE A 1 101 ? 3.192 6.216 1.539 1.00 93.06 101 PHE A N 1
ATOM 798 C CA . PHE A 1 101 ? 2.819 5.689 0.227 1.00 93.06 101 PHE A CA 1
ATOM 799 C C . PHE A 1 101 ? 3.757 6.155 -0.888 1.00 93.06 101 PHE A C 1
ATOM 801 O O . PHE A 1 101 ? 3.577 5.770 -2.039 1.00 93.06 101 PHE A O 1
ATOM 808 N N . THR A 1 102 ? 4.781 6.948 -0.568 1.00 91.62 102 THR A N 1
ATOM 809 C CA . THR A 1 102 ? 5.788 7.399 -1.533 1.00 91.62 102 THR A CA 1
ATOM 810 C C . THR A 1 102 ? 7.179 6.975 -1.081 1.00 91.62 102 THR A C 1
ATOM 812 O O . THR A 1 102 ? 7.555 7.110 0.082 1.00 91.62 102 THR A O 1
ATOM 815 N N . ARG A 1 103 ? 7.972 6.456 -2.012 1.00 89.00 103 ARG A N 1
ATOM 816 C CA . ARG A 1 103 ? 9.399 6.189 -1.847 1.00 89.00 103 ARG A CA 1
ATOM 817 C C . ARG A 1 103 ? 10.194 7.346 -2.440 1.00 89.00 103 ARG A C 1
ATOM 819 O O . ARG A 1 103 ? 9.870 7.817 -3.525 1.00 89.00 103 ARG A O 1
ATOM 826 N N . ILE A 1 104 ? 11.260 7.753 -1.758 1.00 87.44 104 ILE A N 1
ATOM 827 C CA . ILE A 1 104 ? 12.267 8.671 -2.299 1.00 87.44 104 ILE A CA 1
ATOM 828 C C . ILE A 1 104 ? 13.523 7.853 -2.586 1.00 87.44 104 ILE A C 1
ATOM 830 O O . ILE A 1 104 ? 13.996 7.107 -1.727 1.00 87.44 104 ILE A O 1
ATOM 834 N N . HIS A 1 105 ? 14.045 7.943 -3.805 1.00 82.25 105 HIS A N 1
ATOM 835 C CA . HIS A 1 105 ? 15.288 7.278 -4.160 1.00 82.25 105 HIS A CA 1
ATOM 836 C C . HIS A 1 105 ? 16.479 8.015 -3.524 1.00 82.25 105 HIS A C 1
ATOM 838 O O . HIS A 1 105 ? 16.658 9.201 -3.797 1.00 82.25 105 HIS A O 1
ATOM 844 N N . PRO A 1 106 ? 17.329 7.347 -2.724 1.00 81.38 106 PRO A N 1
ATOM 845 C CA . PRO A 1 106 ? 18.340 8.032 -1.915 1.00 81.38 106 PRO A CA 1
ATOM 846 C C . PRO A 1 106 ? 19.434 8.725 -2.741 1.00 81.38 106 PRO A C 1
ATOM 848 O O . PRO A 1 106 ? 20.010 9.699 -2.277 1.00 81.38 106 PRO A O 1
ATOM 851 N N . LEU A 1 107 ? 19.725 8.243 -3.957 1.00 81.00 107 LEU A N 1
ATOM 852 C CA . LEU A 1 107 ? 20.783 8.813 -4.806 1.00 81.00 107 LEU A CA 1
ATOM 853 C C . LEU A 1 107 ? 20.274 9.854 -5.806 1.00 81.00 107 LEU A C 1
ATOM 855 O O . LEU A 1 107 ? 21.028 10.724 -6.220 1.00 81.00 107 LEU A O 1
ATOM 859 N N . THR A 1 108 ? 19.017 9.741 -6.239 1.00 82.69 108 THR A N 1
ATOM 860 C CA . THR A 1 108 ? 18.462 10.586 -7.315 1.00 82.69 108 THR A CA 1
ATOM 861 C C . THR A 1 108 ? 17.402 11.556 -6.805 1.00 82.69 108 THR A C 1
ATOM 863 O O . THR A 1 108 ? 16.949 12.403 -7.565 1.00 82.69 108 THR A O 1
ATOM 866 N N . ASN A 1 109 ? 16.978 11.426 -5.541 1.00 83.31 109 ASN A N 1
ATOM 867 C CA . ASN A 1 109 ? 15.842 12.132 -4.940 1.00 83.31 109 ASN A CA 1
ATOM 868 C C . ASN A 1 109 ? 14.519 11.981 -5.712 1.00 83.31 109 ASN A C 1
ATOM 870 O O . ASN A 1 109 ? 13.557 12.709 -5.467 1.00 83.31 109 ASN A O 1
ATOM 874 N N . GLU A 1 110 ? 14.440 11.007 -6.621 1.00 84.62 110 GLU A N 1
ATOM 875 C CA . GLU A 1 110 ? 13.242 10.733 -7.401 1.00 84.62 110 GLU A CA 1
ATOM 876 C C . GLU A 1 110 ? 12.149 10.152 -6.498 1.00 84.62 110 GLU A C 1
ATOM 878 O O . GLU A 1 110 ? 12.388 9.219 -5.724 1.00 84.62 110 GLU A O 1
ATOM 883 N N . LYS A 1 111 ? 10.938 10.705 -6.605 1.00 86.38 111 LYS A N 1
ATOM 884 C CA . LYS A 1 111 ? 9.755 10.212 -5.896 1.00 86.38 111 LYS A CA 1
ATOM 885 C C . LYS A 1 111 ? 9.063 9.136 -6.727 1.00 86.38 111 LYS A C 1
ATOM 887 O O . LYS A 1 111 ? 8.805 9.328 -7.910 1.00 86.38 111 LYS A O 1
ATOM 892 N N . SER A 1 112 ? 8.720 8.016 -6.104 1.00 85.56 112 SER A N 1
ATOM 893 C CA . SER A 1 112 ? 7.962 6.930 -6.732 1.00 85.56 112 SER A CA 1
ATOM 894 C C . SER A 1 112 ? 6.857 6.443 -5.799 1.00 85.56 112 SER A C 1
ATOM 896 O O . SER A 1 112 ? 7.107 6.182 -4.625 1.00 85.56 112 SER A O 1
ATOM 898 N N . ASN A 1 113 ? 5.640 6.281 -6.313 1.00 89.75 113 ASN A N 1
ATOM 899 C CA . ASN A 1 113 ? 4.502 5.829 -5.510 1.00 89.75 113 ASN A CA 1
ATOM 900 C C . ASN A 1 113 ? 4.584 4.323 -5.219 1.00 89.75 113 ASN A C 1
ATOM 902 O O . ASN A 1 113 ? 4.874 3.519 -6.107 1.00 89.75 113 ASN A O 1
ATOM 906 N N . ARG A 1 114 ? 4.270 3.927 -3.983 1.00 91.50 114 ARG A N 1
ATOM 907 C CA . ARG A 1 114 ? 4.085 2.531 -3.569 1.00 91.50 114 ARG A CA 1
ATOM 908 C C . ARG A 1 114 ? 2.673 2.090 -3.932 1.00 91.50 114 ARG A C 1
ATOM 910 O O . ARG A 1 114 ? 1.768 2.105 -3.105 1.00 91.50 114 ARG A O 1
ATOM 917 N N . THR A 1 115 ? 2.483 1.691 -5.183 1.00 90.19 115 THR A N 1
ATOM 918 C CA . THR A 1 115 ? 1.175 1.263 -5.711 1.00 90.19 115 THR A CA 1
ATOM 919 C C . THR A 1 115 ? 0.631 0.007 -5.026 1.00 90.19 115 THR A C 1
ATOM 921 O O . THR A 1 115 ? -0.569 -0.233 -5.026 1.00 90.19 115 THR A O 1
ATOM 924 N N . TRP A 1 116 ? 1.488 -0.785 -4.385 1.00 92.81 116 TRP A N 1
ATOM 925 C CA . TRP A 1 116 ? 1.100 -1.975 -3.627 1.00 92.81 116 TRP A CA 1
ATOM 926 C C . TRP A 1 116 ? 0.626 -1.681 -2.197 1.00 92.81 116 TRP A C 1
ATOM 928 O O . TRP A 1 116 ? 0.069 -2.576 -1.564 1.00 92.81 116 TRP A O 1
ATOM 938 N N . LEU A 1 117 ? 0.854 -0.477 -1.660 1.00 94.69 117 LEU A N 1
ATOM 939 C CA . LEU A 1 117 ? 0.475 -0.128 -0.290 1.00 94.69 117 LEU A CA 1
ATOM 940 C C . LEU A 1 117 ? -0.941 0.455 -0.272 1.00 94.69 117 LEU A C 1
ATOM 942 O O . LEU A 1 117 ? -1.247 1.357 -1.051 1.00 94.69 117 LEU A O 1
ATOM 946 N N . CYS A 1 118 ? -1.797 -0.069 0.602 1.00 95.00 118 CYS A N 1
ATOM 947 C CA . CYS A 1 118 ? -3.205 0.312 0.717 1.00 95.00 118 CYS A CA 1
ATOM 948 C C . CYS A 1 118 ? -3.571 0.626 2.168 1.00 95.00 118 CYS A C 1
ATOM 950 O O . CYS A 1 118 ? -3.138 -0.077 3.081 1.00 95.00 118 CYS A O 1
ATOM 952 N N . TYR A 1 119 ? -4.384 1.657 2.375 1.00 96.19 119 TYR A N 1
ATOM 953 C CA . TYR A 1 119 ? -5.010 1.987 3.649 1.00 96.19 119 TYR A CA 1
ATOM 954 C C . TYR A 1 119 ? -6.419 1.388 3.727 1.00 96.19 119 TYR A C 1
ATOM 956 O O . TYR A 1 119 ? -7.143 1.325 2.737 1.00 96.19 119 TYR A O 1
ATOM 964 N N . SER A 1 120 ? -6.823 0.953 4.915 1.00 95.12 120 SER A N 1
ATOM 965 C CA . SER A 1 120 ? -8.212 0.610 5.217 1.00 95.12 120 SER A CA 1
ATOM 966 C C . SER A 1 120 ? -8.802 1.683 6.129 1.00 95.12 120 SER A C 1
ATOM 968 O O . SER A 1 120 ? -8.407 1.738 7.300 1.00 95.12 120 SER A O 1
ATOM 970 N N . PRO A 1 121 ? -9.747 2.508 5.649 1.00 93.81 121 PRO A N 1
ATOM 971 C CA . PRO A 1 121 ? -10.482 3.450 6.490 1.00 93.81 121 PRO A CA 1
ATOM 972 C C . PRO A 1 121 ? -11.302 2.749 7.573 1.00 93.81 121 PRO A C 1
ATOM 974 O O . PRO A 1 121 ? -11.434 3.281 8.675 1.00 93.81 121 PRO A O 1
ATOM 977 N N . THR A 1 122 ? -11.796 1.537 7.292 1.00 93.19 122 THR A N 1
ATOM 978 C CA . THR A 1 122 ? -12.597 0.767 8.252 1.00 93.19 122 THR A CA 1
ATOM 979 C C . THR A 1 122 ? -11.758 0.280 9.428 1.00 93.19 122 THR A C 1
ATOM 981 O O . THR A 1 122 ? -12.155 0.432 10.580 1.00 93.19 122 THR A O 1
ATOM 984 N N . ASN A 1 123 ? -10.570 -0.271 9.161 1.00 93.06 123 ASN A N 1
ATOM 985 C CA . ASN A 1 123 ? -9.723 -0.833 10.219 1.00 93.06 123 ASN A CA 1
ATOM 986 C C . ASN A 1 123 ? -8.697 0.172 10.766 1.00 93.06 123 ASN A C 1
ATOM 988 O O . ASN A 1 123 ? -8.094 -0.054 11.819 1.00 93.06 123 ASN A O 1
ATOM 992 N N . GLY A 1 124 ? -8.434 1.256 10.035 1.00 94.62 124 GLY A N 1
ATOM 993 C CA . GLY A 1 124 ? -7.373 2.204 10.3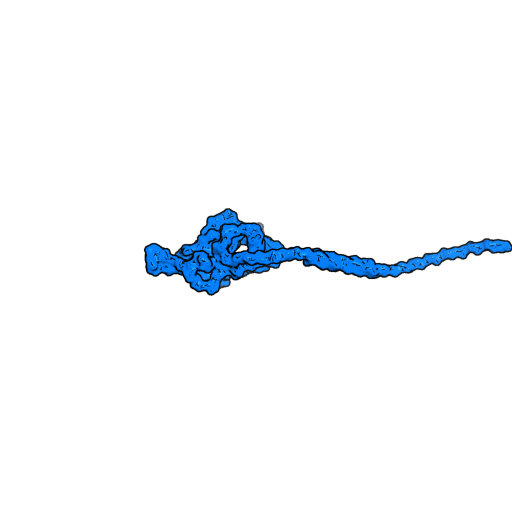53 1.00 94.62 124 GLY A CA 1
ATOM 994 C C . GLY A 1 124 ? -5.977 1.582 10.297 1.00 94.62 124 GLY A C 1
ATOM 995 O O . GLY A 1 124 ? -5.132 1.896 11.136 1.00 94.62 124 GLY A O 1
ATOM 996 N N . LYS A 1 125 ? -5.747 0.647 9.369 1.00 95.56 125 LYS A N 1
ATOM 997 C CA . LYS A 1 125 ? -4.486 -0.104 9.212 1.00 95.56 125 LYS A CA 1
ATOM 998 C C . LYS A 1 125 ? -4.037 -0.074 7.752 1.00 95.56 125 LYS A C 1
ATOM 1000 O O . LYS A 1 125 ? -4.850 0.193 6.868 1.00 95.56 125 LYS A O 1
ATOM 1005 N N . ILE A 1 126 ? -2.758 -0.343 7.501 1.00 95.94 126 ILE A N 1
ATOM 1006 C CA . ILE A 1 126 ? -2.218 -0.479 6.141 1.00 95.94 126 ILE A CA 1
ATOM 1007 C C . ILE A 1 126 ? -1.925 -1.939 5.799 1.00 95.94 126 ILE A C 1
ATOM 1009 O O . ILE A 1 126 ? -1.657 -2.762 6.676 1.00 95.94 126 ILE A O 1
ATOM 1013 N N . TYR A 1 127 ? -1.975 -2.235 4.504 1.00 95.75 127 TYR A N 1
ATOM 1014 C CA . TYR A 1 127 ? -1.855 -3.569 3.934 1.00 95.75 127 TYR A CA 1
ATOM 1015 C C . TYR A 1 127 ? -1.023 -3.512 2.651 1.00 95.75 127 TYR A C 1
ATOM 1017 O O . TYR A 1 127 ? -1.065 -2.534 1.901 1.00 95.75 127 TYR A O 1
ATOM 1025 N N . CYS A 1 128 ? -0.302 -4.587 2.360 1.00 95.06 128 CYS A N 1
ATOM 1026 C CA . CYS A 1 128 ? 0.266 -4.839 1.050 1.00 95.06 128 CYS A CA 1
ATOM 1027 C C . CYS A 1 128 ? -0.764 -5.586 0.201 1.00 95.06 128 CYS A C 1
ATOM 1029 O O . CYS A 1 128 ? -1.047 -6.758 0.445 1.00 95.06 128 CYS A O 1
ATOM 1031 N N . PHE A 1 129 ? -1.290 -4.915 -0.820 1.00 94.25 129 PHE A N 1
ATOM 1032 C CA . PHE A 1 129 ? -2.267 -5.451 -1.765 1.00 94.25 129 PHE A CA 1
ATOM 1033 C C . PHE A 1 129 ? -1.812 -6.771 -2.385 1.00 94.25 129 PHE A C 1
ATOM 1035 O O . PHE A 1 129 ? -2.502 -7.783 -2.310 1.00 94.25 129 PHE A O 1
ATOM 1042 N N . ILE A 1 130 ? -0.599 -6.773 -2.936 1.00 93.25 130 ILE A N 1
ATOM 1043 C CA . ILE A 1 130 ? -0.034 -7.926 -3.637 1.00 93.25 130 ILE A CA 1
ATOM 1044 C C . ILE A 1 130 ? 0.117 -9.111 -2.683 1.00 93.25 130 ILE A C 1
ATOM 1046 O O . ILE A 1 130 ? -0.305 -10.225 -2.993 1.00 93.25 130 ILE A O 1
ATOM 1050 N N . CYS A 1 131 ? 0.709 -8.878 -1.511 1.00 93.69 131 CYS A N 1
ATOM 1051 C CA . CYS A 1 131 ? 0.971 -9.949 -0.563 1.00 93.69 131 CYS A CA 1
ATOM 1052 C C . CYS A 1 131 ? -0.320 -10.472 0.069 1.00 93.69 131 CYS A C 1
ATOM 1054 O O . CYS A 1 131 ? -0.450 -11.676 0.247 1.00 93.69 131 CYS A O 1
ATOM 1056 N N . LYS A 1 132 ? -1.313 -9.619 0.332 1.00 92.88 132 LYS A N 1
ATOM 1057 C CA . LYS A 1 132 ? -2.608 -10.092 0.831 1.00 92.88 132 LYS A CA 1
ATOM 1058 C C . LYS A 1 132 ? -3.332 -10.990 -0.177 1.00 92.88 132 LYS A C 1
ATOM 1060 O O . LYS A 1 132 ? -4.027 -11.915 0.229 1.00 92.88 132 LYS A O 1
ATOM 1065 N N . LEU A 1 133 ? -3.147 -10.746 -1.477 1.00 92.12 133 LEU A N 1
ATOM 1066 C CA . LEU A 1 133 ? -3.736 -11.574 -2.530 1.00 92.12 133 LEU A CA 1
ATOM 1067 C C . LEU A 1 133 ? -2.986 -12.891 -2.767 1.00 92.12 133 LEU A C 1
ATOM 1069 O O . LEU A 1 133 ? -3.615 -13.905 -3.056 1.00 92.12 133 LEU A O 1
ATOM 1073 N N . LEU A 1 134 ? -1.652 -12.866 -2.721 1.00 91.31 134 LEU A N 1
ATOM 1074 C CA . LEU A 1 134 ? -0.819 -13.921 -3.315 1.00 91.31 134 LEU A CA 1
ATOM 1075 C C . LEU A 1 134 ? 0.237 -14.510 -2.382 1.00 91.31 134 LEU A C 1
ATOM 1077 O O . LEU A 1 134 ? 0.886 -15.487 -2.756 1.00 91.31 134 LEU A O 1
ATOM 1081 N N . SER A 1 135 ? 0.460 -13.920 -1.208 1.00 85.25 135 SER A N 1
ATOM 1082 C CA . SER A 1 135 ? 1.464 -14.432 -0.283 1.00 85.25 135 SER A CA 1
ATOM 1083 C C . SER A 1 135 ? 1.004 -15.742 0.342 1.00 85.25 135 SER A C 1
ATOM 1085 O O . SER A 1 135 ? -0.122 -15.866 0.820 1.00 85.25 135 SER A O 1
ATOM 108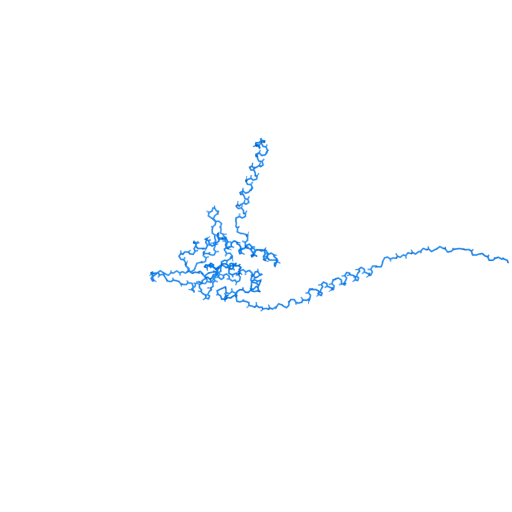7 N N . SER A 1 136 ? 1.917 -16.708 0.395 1.00 76.69 136 SER A N 1
ATOM 1088 C CA . SER A 1 136 ? 1.759 -17.920 1.196 1.00 76.69 136 SER A CA 1
ATOM 1089 C C . SER A 1 136 ? 2.142 -17.706 2.663 1.00 76.69 136 SER A C 1
ATOM 1091 O O . SER A 1 136 ? 1.798 -18.529 3.508 1.00 76.69 136 SER A O 1
ATOM 1093 N N . THR A 1 137 ? 2.864 -16.626 2.980 1.00 80.50 137 THR A N 1
ATOM 1094 C CA . THR A 1 137 ? 3.308 -16.304 4.339 1.00 80.50 137 THR A CA 1
ATOM 1095 C C . THR A 1 137 ? 2.574 -15.084 4.881 1.00 80.50 137 THR A C 1
ATOM 1097 O O . THR A 1 137 ? 2.331 -14.097 4.183 1.00 80.50 137 THR A O 1
ATOM 1100 N N . GLN A 1 138 ? 2.221 -15.151 6.159 1.00 78.62 138 GLN A N 1
ATOM 1101 C CA . GLN A 1 138 ? 1.497 -14.097 6.853 1.00 78.62 138 GLN A CA 1
ATOM 1102 C C . GLN A 1 138 ? 2.499 -13.129 7.494 1.00 78.62 138 GLN A C 1
ATOM 1104 O O . GLN A 1 138 ? 2.930 -13.335 8.623 1.00 78.62 138 GLN A O 1
ATOM 1109 N N . THR A 1 139 ? 2.926 -12.100 6.758 1.00 84.00 139 THR A N 1
ATOM 1110 C CA . THR A 1 139 ? 3.683 -10.976 7.347 1.00 84.00 139 THR A CA 1
ATOM 1111 C C . THR A 1 139 ? 2.722 -9.930 7.912 1.00 84.00 139 THR A C 1
ATOM 1113 O O . THR A 1 139 ? 1.590 -9.859 7.439 1.00 84.00 139 THR A O 1
ATOM 1116 N N . ASP A 1 140 ? 3.187 -9.022 8.775 1.00 86.25 140 ASP A N 1
ATOM 1117 C CA . ASP A 1 140 ? 2.364 -7.916 9.303 1.00 86.25 140 ASP A CA 1
ATOM 1118 C C . ASP A 1 140 ? 1.631 -7.167 8.182 1.00 86.25 140 ASP A C 1
ATOM 1120 O O . ASP A 1 140 ? 0.417 -7.084 8.173 1.00 86.25 140 ASP A O 1
ATOM 1124 N N . LEU A 1 141 ? 2.324 -6.752 7.119 1.00 89.75 141 LEU A N 1
ATOM 1125 C CA . LEU A 1 141 ? 1.678 -6.074 5.983 1.00 89.75 141 LEU A CA 1
ATOM 1126 C C . LEU A 1 141 ? 0.711 -6.958 5.164 1.00 89.75 141 LEU A C 1
ATOM 1128 O O . LEU A 1 141 ? -0.068 -6.419 4.386 1.00 89.75 141 LEU A O 1
ATOM 1132 N N . CYS A 1 142 ? 0.724 -8.286 5.306 1.00 85.56 142 CYS A N 1
ATOM 1133 C CA . CYS A 1 142 ? -0.305 -9.156 4.715 1.00 85.56 142 CYS A CA 1
ATOM 1134 C C . CYS A 1 142 ? -1.586 -9.128 5.552 1.00 85.56 142 CYS A C 1
ATOM 1136 O O . CYS A 1 142 ? -2.688 -9.068 5.005 1.00 85.56 142 CYS A O 1
ATOM 1138 N N . GLN A 1 143 ? -1.423 -9.188 6.875 1.00 86.31 143 GLN A N 1
ATOM 1139 C CA . GLN A 1 143 ? -2.526 -9.303 7.817 1.00 86.31 143 GLN A CA 1
ATOM 1140 C C . GLN A 1 143 ? -3.069 -7.952 8.230 1.00 86.31 143 GLN A C 1
ATOM 1142 O O . GLN A 1 143 ? -4.260 -7.729 8.091 1.00 86.31 143 GLN A O 1
ATOM 1147 N N . GLU A 1 144 ? -2.213 -7.085 8.754 1.00 90.25 144 GLU A N 1
ATOM 1148 C CA . GLU A 1 144 ? -2.491 -5.730 9.191 1.00 90.25 144 GLU A CA 1
ATOM 1149 C C . GL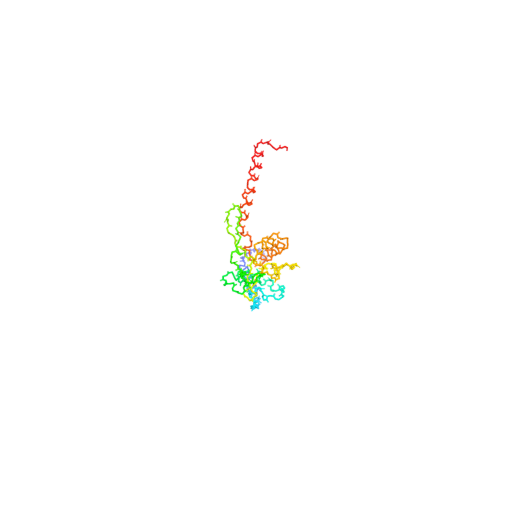U A 1 144 ? -1.225 -5.056 9.742 1.00 90.25 144 GLU A C 1
ATOM 1151 O O . GLU A 1 144 ? -0.471 -5.648 10.509 1.00 90.25 144 GLU A O 1
ATOM 1156 N N . PHE A 1 145 ? -1.018 -3.779 9.418 1.00 95.00 145 PHE A N 1
ATOM 1157 C CA . PHE A 1 145 ? 0.057 -2.988 10.014 1.00 95.00 145 PHE A CA 1
ATOM 1158 C C . PHE A 1 145 ? -0.461 -1.656 10.560 1.00 95.00 145 PHE A C 1
ATOM 1160 O O . PHE A 1 145 ? -1.203 -0.938 9.882 1.00 95.00 145 PHE A O 1
ATOM 1167 N N . ASN A 1 146 ? -0.067 -1.318 11.790 1.00 94.75 146 ASN A N 1
ATOM 1168 C CA . ASN A 1 146 ? -0.467 -0.080 12.463 1.00 94.75 146 ASN A CA 1
ATOM 1169 C C . ASN A 1 146 ? 0.591 0.536 13.401 1.00 94.75 146 ASN A C 1
ATOM 1171 O O . ASN A 1 146 ? 0.269 1.461 14.147 1.00 94.75 146 ASN A O 1
ATOM 1175 N N . ASP A 1 147 ? 1.837 0.058 13.363 1.00 93.81 147 ASP A N 1
ATOM 1176 C CA . ASP A 1 147 ? 2.936 0.639 14.139 1.00 93.81 147 ASP A CA 1
ATOM 1177 C C . ASP A 1 147 ? 3.556 1.824 13.385 1.00 93.81 147 ASP A C 1
ATOM 1179 O O . ASP A 1 147 ? 4.527 1.705 12.632 1.00 93.81 147 ASP A O 1
ATOM 1183 N N . TRP A 1 148 ? 2.968 3.002 13.577 1.00 94.75 148 TRP A N 1
ATOM 1184 C CA . TRP A 1 148 ? 3.368 4.224 12.878 1.00 94.75 148 TRP A CA 1
ATOM 1185 C C . TRP A 1 148 ? 4.783 4.691 13.216 1.00 94.75 148 TRP A C 1
ATOM 1187 O O . TRP A 1 148 ? 5.440 5.276 12.354 1.00 94.75 148 TRP A O 1
ATOM 1197 N N . LYS A 1 149 ? 5.296 4.381 14.415 1.00 91.88 149 LYS A N 1
ATOM 1198 C CA . LYS A 1 149 ? 6.677 4.718 14.804 1.00 91.88 149 LYS A CA 1
ATOM 1199 C C . LYS A 1 149 ? 7.697 3.946 13.975 1.00 91.88 149 LYS A C 1
ATOM 1201 O O . LYS A 1 149 ? 8.737 4.486 13.607 1.00 91.88 149 LYS A O 1
ATOM 1206 N N . ASN A 1 150 ? 7.387 2.691 13.660 1.00 93.00 150 ASN A N 1
ATOM 1207 C CA . ASN A 1 150 ? 8.269 1.814 12.896 1.00 93.00 150 ASN A CA 1
ATOM 1208 C C . ASN A 1 150 ? 7.874 1.675 11.420 1.00 93.00 150 ASN A C 1
ATOM 1210 O O . ASN A 1 150 ? 8.522 0.915 10.698 1.00 93.00 150 ASN A O 1
ATOM 1214 N N . ALA A 1 151 ? 6.865 2.419 10.954 1.00 94.50 151 ALA A N 1
ATOM 1215 C CA . ALA A 1 151 ? 6.271 2.256 9.629 1.00 94.50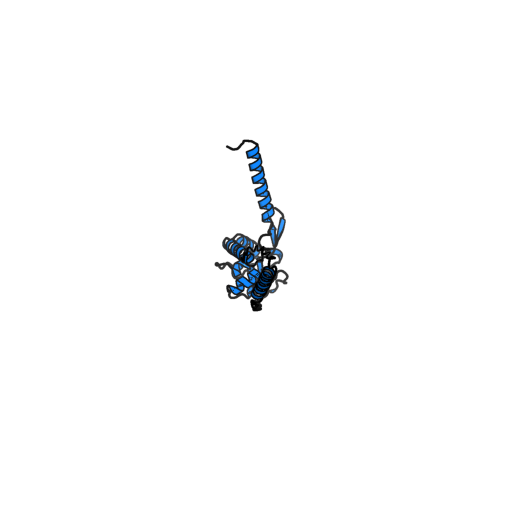 151 ALA A CA 1
ATOM 1216 C C . ALA A 1 151 ? 7.287 2.315 8.489 1.00 94.50 151 ALA A C 1
ATOM 1218 O O . ALA A 1 151 ? 7.350 1.385 7.692 1.00 94.50 151 ALA A O 1
ATOM 1219 N N . ASN A 1 152 ? 8.128 3.352 8.433 1.00 93.25 152 ASN A N 1
ATOM 1220 C CA . ASN A 1 152 ? 9.122 3.487 7.361 1.00 93.25 152 ASN A CA 1
ATOM 1221 C C . ASN A 1 152 ? 10.061 2.273 7.298 1.00 93.25 152 ASN A C 1
ATOM 1223 O O . ASN A 1 152 ? 10.196 1.640 6.252 1.00 93.25 152 ASN A O 1
ATOM 1227 N N . ARG A 1 153 ? 10.638 1.885 8.442 1.00 93.88 153 ARG A N 1
ATOM 1228 C CA . ARG A 1 153 ? 11.542 0.731 8.541 1.00 93.88 153 ARG A CA 1
ATOM 1229 C C . ARG A 1 153 ? 10.839 -0.577 8.168 1.00 93.88 153 ARG A C 1
ATOM 1231 O O . ARG A 1 153 ? 11.419 -1.401 7.464 1.00 93.88 153 ARG A O 1
ATOM 1238 N N . ALA A 1 154 ? 9.611 -0.778 8.640 1.00 94.88 154 ALA A N 1
ATOM 1239 C CA . ALA A 1 154 ? 8.833 -1.983 8.368 1.00 94.88 154 ALA A CA 1
ATOM 1240 C C . ALA A 1 154 ? 8.461 -2.101 6.882 1.00 94.88 154 ALA A C 1
ATOM 1242 O O . ALA A 1 154 ? 8.655 -3.160 6.286 1.00 94.88 154 ALA A O 1
ATOM 1243 N N . ILE A 1 155 ? 8.003 -1.005 6.270 1.00 94.75 155 ILE A N 1
ATOM 1244 C CA . ILE A 1 155 ? 7.655 -0.922 4.845 1.00 94.75 155 ILE A CA 1
ATOM 1245 C C . ILE A 1 155 ? 8.888 -1.186 3.978 1.00 94.75 155 ILE A C 1
ATOM 1247 O O . ILE A 1 155 ? 8.826 -2.016 3.076 1.00 94.75 155 ILE A O 1
ATOM 1251 N N . GLU A 1 156 ? 10.026 -0.553 4.272 1.00 92.25 156 GLU A N 1
ATOM 1252 C CA . GLU A 1 156 ? 11.266 -0.778 3.520 1.00 92.25 156 GLU A CA 1
ATOM 1253 C C . GLU A 1 156 ? 11.792 -2.209 3.655 1.00 92.25 156 GLU A C 1
ATOM 1255 O O . GLU A 1 156 ? 12.266 -2.798 2.679 1.00 92.25 156 GLU A O 1
ATOM 1260 N N . LYS A 1 157 ? 11.714 -2.787 4.859 1.00 92.81 157 LYS A N 1
ATOM 1261 C CA . LYS A 1 157 ? 12.086 -4.187 5.092 1.00 92.81 157 LYS A CA 1
ATOM 1262 C C . LYS A 1 157 ? 11.173 -5.130 4.309 1.00 92.81 157 LYS A C 1
ATOM 1264 O O . LYS A 1 157 ? 11.660 -6.091 3.718 1.00 92.81 157 LYS A O 1
ATOM 1269 N N . HIS A 1 158 ? 9.869 -4.859 4.293 1.00 93.44 158 HIS A N 1
ATOM 1270 C CA . HIS A 1 158 ? 8.895 -5.650 3.547 1.00 93.44 158 HIS A CA 1
ATOM 1271 C C . HIS A 1 158 ? 9.135 -5.576 2.040 1.00 93.44 158 HIS A C 1
ATOM 1273 O O . HIS A 1 158 ? 9.181 -6.617 1.389 1.00 93.44 158 HIS A O 1
ATOM 1279 N N . GLU A 1 159 ? 9.364 -4.376 1.505 1.00 91.00 159 GLU A N 1
ATOM 1280 C CA . GLU A 1 159 ? 9.646 -4.135 0.085 1.00 91.00 159 GLU A CA 1
ATOM 1281 C C . GLU A 1 159 ? 10.868 -4.934 -0.404 1.00 91.00 159 GLU A C 1
ATOM 1283 O O . GLU A 1 159 ? 10.888 -5.423 -1.530 1.00 91.00 159 GLU A O 1
ATOM 1288 N N . LYS A 1 160 ? 11.868 -5.135 0.466 1.00 88.88 160 LYS A N 1
ATOM 1289 C CA . LYS A 1 160 ? 13.086 -5.919 0.185 1.00 88.88 160 LYS A CA 1
ATOM 1290 C C . LYS A 1 160 ? 12.957 -7.414 0.505 1.00 88.88 160 LYS A C 1
ATOM 1292 O O . LYS A 1 160 ? 13.919 -8.161 0.330 1.00 88.88 160 LYS A O 1
ATOM 1297 N N . SER A 1 161 ? 11.816 -7.866 1.020 1.00 90.31 161 SER A N 1
ATOM 1298 C CA . SER A 1 161 ? 11.646 -9.254 1.452 1.00 90.31 161 SER A CA 1
ATOM 1299 C C . SER A 1 161 ? 11.430 -10.205 0.271 1.00 90.31 161 SER A C 1
ATOM 1301 O O . SER A 1 161 ? 10.755 -9.875 -0.706 1.00 90.31 161 SER A O 1
ATOM 1303 N N . LEU A 1 162 ? 11.940 -11.436 0.394 1.00 89.56 162 LEU A N 1
ATOM 1304 C CA . LEU A 1 162 ? 11.729 -12.489 -0.609 1.00 89.56 162 LEU A CA 1
ATOM 1305 C C . LEU A 1 162 ? 10.246 -12.831 -0.791 1.00 89.56 162 LEU A C 1
ATOM 1307 O O . LEU A 1 162 ? 9.810 -13.117 -1.901 1.00 89.56 162 LEU A O 1
ATOM 1311 N N . CYS A 1 163 ? 9.467 -12.756 0.290 1.00 90.94 163 CYS A N 1
ATOM 1312 C CA . CYS A 1 163 ? 8.021 -12.939 0.264 1.00 90.94 163 CYS A CA 1
ATOM 1313 C C . CYS A 1 163 ? 7.342 -11.935 -0.677 1.00 90.94 163 CYS A C 1
ATOM 1315 O O . CYS A 1 163 ? 6.616 -12.325 -1.591 1.00 90.94 163 CYS A O 1
ATOM 1317 N N . HIS A 1 164 ? 7.601 -10.641 -0.466 1.00 92.62 164 HIS A N 1
ATOM 1318 C CA . HIS A 1 164 ? 7.036 -9.585 -1.297 1.00 92.62 164 HIS A CA 1
ATOM 1319 C C . HIS A 1 164 ? 7.491 -9.718 -2.752 1.00 92.62 164 HIS A C 1
ATOM 1321 O O . HIS A 1 164 ? 6.673 -9.604 -3.664 1.00 92.62 164 HIS A O 1
ATOM 1327 N N . LEU A 1 165 ? 8.770 -10.037 -2.975 1.00 90.44 165 LEU A N 1
ATOM 1328 C CA . LEU A 1 165 ? 9.312 -10.269 -4.311 1.00 90.44 165 LEU A CA 1
ATOM 1329 C C . LEU A 1 165 ? 8.597 -11.426 -5.027 1.00 90.44 165 LEU A C 1
ATOM 1331 O O . LEU A 1 165 ? 8.132 -11.253 -6.151 1.00 90.44 165 LEU A O 1
ATOM 1335 N N . ALA A 1 166 ? 8.456 -12.586 -4.381 1.00 91.12 166 ALA A N 1
ATOM 1336 C CA . ALA A 1 166 ? 7.798 -13.756 -4.963 1.00 91.12 166 ALA A CA 1
ATOM 1337 C C . ALA A 1 166 ? 6.318 -13.492 -5.295 1.00 91.12 166 ALA A C 1
ATOM 1339 O O . ALA A 1 166 ? 5.846 -13.841 -6.385 1.00 91.12 166 ALA A O 1
ATOM 1340 N N . ALA A 1 167 ? 5.596 -12.822 -4.392 1.00 92.31 167 ALA A N 1
ATOM 1341 C CA . ALA A 1 167 ? 4.209 -12.423 -4.616 1.00 92.31 167 ALA A CA 1
ATOM 1342 C C . ALA A 1 167 ? 4.096 -11.416 -5.775 1.00 92.31 167 ALA A C 1
ATOM 1344 O O . ALA A 1 167 ? 3.241 -11.566 -6.646 1.00 92.31 167 ALA A O 1
ATOM 1345 N N . THR A 1 168 ? 5.012 -10.447 -5.850 1.00 91.25 168 THR A N 1
ATOM 1346 C CA . THR A 1 168 ? 5.065 -9.437 -6.919 1.00 91.25 168 THR A CA 1
ATOM 1347 C C . THR A 1 168 ? 5.365 -10.054 -8.281 1.00 91.25 168 THR A C 1
ATOM 1349 O O . THR A 1 168 ? 4.696 -9.731 -9.261 1.00 91.25 168 THR A O 1
ATOM 1352 N N . LEU A 1 169 ? 6.309 -10.996 -8.364 1.00 90.19 169 LEU A N 1
ATOM 1353 C CA . LEU A 1 169 ? 6.595 -11.727 -9.603 1.00 90.19 169 LEU A CA 1
ATOM 1354 C C . LEU A 1 169 ? 5.377 -12.530 -10.076 1.00 90.19 169 LEU A C 1
ATOM 1356 O O . LEU A 1 169 ? 5.039 -12.513 -11.263 1.00 90.19 169 LEU A O 1
ATOM 1360 N N . THR A 1 170 ? 4.685 -13.188 -9.144 1.00 91.25 170 THR A N 1
ATOM 1361 C CA . THR A 1 170 ? 3.449 -13.925 -9.435 1.00 91.25 170 THR A CA 1
ATOM 1362 C C . THR A 1 170 ? 2.352 -12.988 -9.927 1.00 91.25 170 THR A C 1
ATOM 1364 O O . THR A 1 170 ? 1.700 -13.287 -10.928 1.00 91.25 170 THR A O 1
ATOM 1367 N N . TYR A 1 171 ? 2.188 -11.835 -9.276 1.00 91.38 171 TYR A N 1
ATOM 1368 C CA . TYR A 1 171 ? 1.236 -10.811 -9.685 1.00 91.38 171 TYR A CA 1
ATOM 1369 C C . TYR A 1 171 ? 1.515 -10.344 -11.111 1.00 91.38 171 TYR A C 1
ATOM 1371 O O . TYR A 1 171 ? 0.640 -10.437 -11.960 1.00 91.38 171 TYR A O 1
ATOM 1379 N N . ILE A 1 172 ? 2.751 -9.927 -11.413 1.00 86.75 172 ILE A N 1
ATOM 1380 C CA . ILE A 1 172 ? 3.131 -9.445 -12.750 1.00 86.75 172 ILE A CA 1
ATOM 1381 C C . ILE A 1 172 ? 2.842 -10.508 -13.811 1.00 86.75 172 ILE A C 1
ATOM 1383 O O . ILE A 1 172 ? 2.320 -10.188 -14.880 1.00 86.75 172 ILE A O 1
ATOM 1387 N N . LYS A 1 173 ? 3.167 -11.776 -13.528 1.00 88.56 173 LYS A N 1
ATOM 1388 C CA . LYS A 1 173 ? 2.883 -12.888 -14.441 1.00 88.56 173 LYS A CA 1
ATOM 1389 C C . LYS A 1 173 ? 1.381 -13.014 -14.714 1.00 88.56 173 LYS A C 1
ATOM 1391 O O . LYS A 1 173 ? 1.002 -13.138 -15.874 1.00 88.56 173 LYS A O 1
ATOM 1396 N N . ARG A 1 174 ? 0.537 -12.955 -13.680 1.00 89.25 174 ARG A N 1
ATOM 1397 C CA . ARG A 1 174 ? -0.925 -13.063 -13.824 1.00 89.25 174 ARG A CA 1
ATOM 1398 C C . ARG A 1 174 ? -1.539 -11.834 -14.500 1.00 89.25 174 ARG A C 1
ATOM 1400 O O . ARG A 1 174 ? -2.305 -11.999 -15.440 1.00 89.25 174 ARG A O 1
ATOM 1407 N N . SER A 1 175 ? -1.133 -10.620 -14.131 1.00 85.31 175 SER A N 1
ATOM 1408 C CA . SER A 1 175 ? -1.618 -9.384 -14.764 1.00 85.31 175 SER A CA 1
ATOM 1409 C C . SER A 1 175 ? -1.287 -9.320 -16.256 1.00 85.31 175 SER A C 1
ATOM 1411 O O . SER A 1 175 ? -2.112 -8.884 -17.056 1.00 85.31 175 SER A O 1
ATOM 1413 N N . ARG A 1 176 ? -0.108 -9.820 -16.660 1.00 81.81 176 ARG A N 1
ATOM 1414 C CA . ARG A 1 176 ? 0.258 -9.953 -18.081 1.00 81.81 176 ARG A CA 1
ATOM 1415 C C . ARG A 1 176 ? -0.682 -10.887 -18.834 1.00 81.81 176 ARG A C 1
ATOM 1417 O O . ARG A 1 176 ? -1.118 -10.534 -19.924 1.00 81.81 176 ARG A O 1
ATOM 1424 N N . LEU A 1 177 ? -0.999 -12.048 -18.259 1.00 80.56 177 LEU A N 1
ATOM 1425 C CA . LEU A 1 177 ? -1.949 -12.994 -18.854 1.00 80.56 177 LEU A CA 1
ATOM 1426 C C . LEU A 1 177 ? -3.359 -12.394 -18.954 1.00 80.56 177 LEU A C 1
ATOM 1428 O O . LEU A 1 177 ? -4.066 -12.664 -19.917 1.00 80.56 177 LEU A O 1
ATOM 1432 N N . ALA A 1 178 ? -3.730 -11.523 -18.015 1.00 77.69 178 ALA A N 1
ATOM 1433 C CA . ALA A 1 178 ? -4.990 -10.784 -18.025 1.00 77.69 178 ALA A CA 1
ATOM 1434 C C . ALA A 1 178 ? -5.002 -9.552 -18.963 1.00 77.69 178 ALA A C 1
ATOM 1436 O O . ALA A 1 178 ? -5.941 -8.759 -18.921 1.00 77.69 178 ALA A O 1
ATOM 1437 N N . GLY A 1 179 ? -3.963 -9.341 -19.784 1.00 69.38 179 GLY A N 1
ATOM 1438 C CA . GLY A 1 179 ? -3.885 -8.216 -20.728 1.00 69.38 179 GLY A CA 1
ATOM 1439 C C . GLY A 1 179 ? -3.669 -6.842 -20.078 1.00 69.38 179 GLY A C 1
ATOM 1440 O O . GLY A 1 179 ? -3.788 -5.812 -20.739 1.00 69.38 179 GLY A O 1
ATOM 1441 N N . ARG A 1 180 ? -3.334 -6.799 -18.784 1.00 64.75 180 ARG A N 1
ATOM 1442 C CA . ARG A 1 180 ? -3.119 -5.576 -17.999 1.00 64.75 180 ARG A CA 1
ATOM 1443 C C . ARG A 1 180 ? -1.657 -5.518 -17.566 1.00 64.75 180 ARG A C 1
ATOM 1445 O O . ARG A 1 180 ? -1.289 -5.913 -16.466 1.00 64.75 180 ARG A O 1
ATOM 1452 N N . PHE A 1 181 ? -0.781 -5.058 -18.457 1.00 56.72 181 PHE A N 1
ATOM 1453 C CA . PHE A 1 181 ? 0.610 -4.773 -18.102 1.00 56.72 181 PHE A CA 1
ATOM 1454 C C . PHE A 1 181 ? 0.821 -3.272 -18.004 1.00 56.72 181 PHE A C 1
ATOM 1456 O O . PHE A 1 181 ? 1.295 -2.652 -18.946 1.00 56.72 181 PHE A O 1
ATOM 1463 N N . ASN A 1 182 ? 0.493 -2.689 -16.858 1.00 54.75 182 ASN A N 1
ATOM 1464 C CA . ASN A 1 182 ? 0.981 -1.373 -16.483 1.00 54.75 182 ASN A CA 1
ATOM 1465 C C . ASN A 1 182 ? 1.185 -1.350 -14.956 1.00 54.75 182 ASN A C 1
ATOM 1467 O O . ASN A 1 182 ? 0.546 -2.087 -14.222 1.00 54.75 182 ASN A O 1
ATOM 1471 N N . ILE A 1 183 ? 2.096 -0.502 -14.477 1.00 53.06 183 ILE A N 1
ATOM 1472 C CA . ILE A 1 183 ? 2.150 0.042 -13.101 1.00 53.06 183 ILE A CA 1
ATOM 1473 C C . ILE A 1 183 ? 3.139 -0.579 -12.097 1.00 53.06 183 ILE A C 1
ATOM 1475 O O . ILE A 1 183 ? 3.793 0.200 -11.410 1.00 53.06 183 ILE A O 1
ATOM 1479 N N . ILE A 1 184 ? 3.380 -1.891 -12.006 1.00 53.50 184 ILE A N 1
ATOM 1480 C CA . ILE A 1 184 ? 4.270 -2.380 -10.914 1.00 53.50 184 ILE A CA 1
ATOM 1481 C C . ILE A 1 184 ? 5.761 -2.105 -11.157 1.00 53.50 184 ILE A C 1
ATOM 1483 O O . ILE A 1 184 ? 6.529 -1.961 -10.210 1.00 53.50 184 ILE A O 1
ATOM 1487 N N . HIS A 1 185 ? 6.182 -1.966 -12.415 1.00 47.28 185 HIS A N 1
ATOM 1488 C CA . HIS A 1 185 ? 7.605 -1.920 -12.771 1.00 47.28 185 HIS A CA 1
ATOM 1489 C C . HIS A 1 185 ? 8.069 -0.622 -13.445 1.00 47.28 185 HIS A C 1
ATOM 1491 O O . HIS A 1 185 ? 9.102 -0.613 -14.109 1.00 47.28 185 HIS A O 1
ATOM 1497 N N . LYS A 1 186 ? 7.337 0.486 -13.266 1.00 47.16 186 LYS A N 1
ATOM 1498 C CA . LYS A 1 186 ? 7.814 1.831 -13.647 1.00 47.16 186 LYS A CA 1
ATOM 1499 C C . LYS A 1 186 ? 8.503 2.571 -12.487 1.00 47.16 186 LYS A C 1
ATOM 1501 O O . LYS A 1 186 ? 8.623 3.787 -12.524 1.00 47.16 186 LYS A O 1
ATOM 1506 N N . GLY A 1 187 ? 8.949 1.867 -11.444 1.00 44.38 187 GLY A N 1
ATOM 1507 C CA . GLY A 1 187 ? 9.819 2.465 -10.429 1.00 44.38 187 GLY A CA 1
ATOM 1508 C C . GLY A 1 187 ? 11.203 2.725 -11.027 1.00 44.38 187 GLY A C 1
ATOM 1509 O O . GLY A 1 187 ? 11.795 1.792 -11.568 1.00 44.38 187 GLY A O 1
ATOM 1510 N N . GLY A 1 188 ? 11.708 3.961 -10.914 1.00 48.06 188 GLY A N 1
ATOM 1511 C CA . GLY A 1 188 ? 12.907 4.539 -11.559 1.00 48.06 188 GLY A CA 1
ATOM 1512 C C . GLY A 1 188 ? 14.254 3.803 -11.430 1.00 48.06 188 GLY A C 1
ATOM 1513 O O . GLY A 1 188 ? 15.292 4.311 -11.847 1.00 48.06 188 GLY A O 1
ATOM 1514 N N . GLN A 1 189 ? 14.273 2.567 -10.932 1.00 48.09 189 GLN A N 1
ATOM 1515 C CA . GLN A 1 189 ? 15.436 1.684 -10.979 1.00 48.09 189 GLN A CA 1
ATOM 1516 C C . GLN A 1 189 ? 15.813 1.254 -12.401 1.00 48.09 189 GLN A C 1
ATOM 1518 O O . GLN A 1 189 ? 16.975 0.940 -12.641 1.00 48.09 189 GLN A O 1
ATOM 1523 N N . THR A 1 190 ? 14.878 1.262 -13.360 1.00 57.44 190 THR A N 1
ATOM 1524 C CA . THR A 1 190 ? 15.209 0.923 -14.752 1.00 57.44 190 THR A CA 1
ATOM 1525 C C . THR A 1 190 ? 16.220 1.887 -15.341 1.00 57.44 190 THR A C 1
ATOM 1527 O O . THR A 1 190 ? 17.093 1.441 -16.066 1.00 57.44 190 THR A O 1
ATOM 1530 N N . ASN A 1 191 ? 16.137 3.181 -15.032 1.00 61.41 191 ASN A N 1
ATOM 1531 C CA . ASN A 1 191 ? 17.042 4.168 -15.616 1.00 61.41 191 ASN A CA 1
ATOM 1532 C C . ASN A 1 191 ? 18.413 4.108 -14.947 1.00 61.41 191 ASN A C 1
ATOM 1534 O O . ASN A 1 191 ? 19.415 4.053 -15.645 1.00 61.41 191 ASN A O 1
ATOM 1538 N N . PHE A 1 192 ? 18.460 4.002 -13.614 1.00 63.97 192 PHE A N 1
ATOM 1539 C CA . PHE A 1 192 ? 19.724 3.843 -12.895 1.00 63.97 192 PHE A CA 1
ATOM 1540 C C . PHE A 1 192 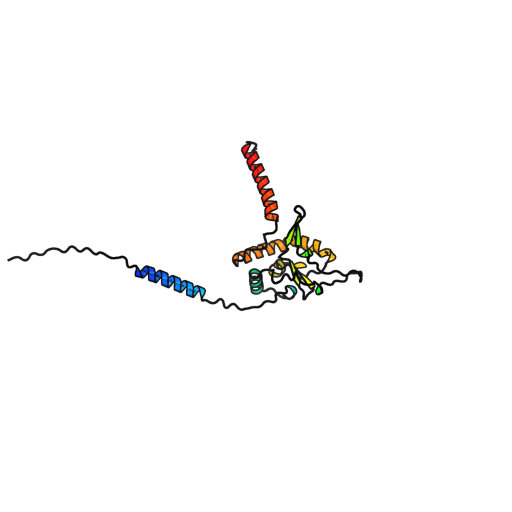? 20.476 2.572 -13.319 1.00 63.97 192 PHE A C 1
ATOM 1542 O O . PHE A 1 192 ? 21.637 2.655 -13.714 1.00 63.97 192 PHE A O 1
ATOM 1549 N N . TRP A 1 193 ? 19.824 1.401 -13.295 1.00 69.69 193 TRP A N 1
ATOM 1550 C CA . TRP A 1 193 ? 20.473 0.149 -13.699 1.00 69.69 193 TRP A CA 1
ATOM 1551 C C . TRP A 1 193 ? 20.758 0.093 -15.194 1.00 69.69 193 TRP A C 1
ATOM 1553 O O . TRP A 1 193 ? 21.795 -0.441 -15.570 1.00 69.69 193 TRP A O 1
ATOM 1563 N N . ARG A 1 194 ? 19.914 0.694 -16.044 1.00 79.62 194 ARG A N 1
ATOM 1564 C CA . ARG A 1 194 ? 20.234 0.872 -17.466 1.00 79.62 194 ARG A CA 1
ATOM 1565 C C . ARG A 1 194 ? 21.520 1.680 -17.628 1.00 79.62 194 ARG A C 1
ATOM 1567 O O . ARG A 1 194 ? 22.427 1.183 -18.273 1.00 79.62 194 ARG A O 1
ATOM 1574 N N . SER A 1 195 ? 21.664 2.823 -16.957 1.00 78.31 195 SER A N 1
ATOM 1575 C CA . SER A 1 195 ? 22.892 3.631 -17.014 1.00 78.31 195 SER A CA 1
ATOM 1576 C C . SER A 1 195 ? 24.113 2.945 -16.387 1.00 78.31 195 SER A C 1
ATOM 1578 O O . SER A 1 195 ? 25.250 3.212 -16.770 1.00 78.31 195 SER A O 1
ATOM 1580 N N . VAL A 1 196 ? 23.932 2.066 -15.398 1.00 80.94 196 VAL A N 1
ATOM 1581 C CA . VAL A 1 196 ? 25.023 1.216 -14.889 1.00 80.94 196 VAL A CA 1
ATOM 1582 C C . VAL A 1 196 ? 25.433 0.188 -15.946 1.00 80.94 196 VAL A C 1
ATOM 1584 O O . VAL A 1 196 ? 26.619 0.073 -16.238 1.00 80.94 196 VAL A O 1
ATOM 1587 N N . LEU A 1 197 ? 24.473 -0.522 -16.540 1.00 89.88 197 LEU A N 1
ATOM 1588 C CA . LEU A 1 197 ? 24.727 -1.541 -17.560 1.00 89.88 197 LEU A CA 1
ATOM 1589 C C . LEU A 1 197 ? 25.324 -0.942 -18.836 1.00 89.88 197 LEU A C 1
ATOM 1591 O O . LEU A 1 197 ? 26.257 -1.518 -19.383 1.00 89.88 197 LEU A O 1
ATOM 1595 N N . GLU A 1 198 ? 24.853 0.228 -19.269 1.00 90.38 198 GLU A N 1
ATOM 1596 C CA . GLU A 1 198 ? 25.418 0.982 -20.394 1.00 90.38 198 GLU A CA 1
ATOM 1597 C C . GLU A 1 198 ? 26.901 1.280 -20.158 1.00 90.38 198 GLU A C 1
ATOM 1599 O O . GLU A 1 198 ? 27.729 0.940 -20.996 1.00 90.38 198 GLU A O 1
ATOM 1604 N N . ARG A 1 199 ? 27.265 1.782 -18.969 1.00 92.44 199 ARG A N 1
ATOM 1605 C CA . ARG A 1 199 ? 28.673 2.032 -18.621 1.00 92.44 199 ARG A CA 1
ATOM 1606 C C . ARG A 1 199 ? 29.518 0.760 -18.611 1.00 92.44 199 ARG A C 1
ATOM 1608 O O . ARG A 1 199 ? 30.650 0.787 -19.080 1.00 92.44 199 ARG A O 1
ATOM 1615 N N . VAL A 1 200 ? 28.992 -0.350 -18.090 1.00 94.25 200 VAL A N 1
ATOM 1616 C CA . VAL A 1 200 ? 29.701 -1.643 -18.113 1.00 94.25 200 VAL A CA 1
ATOM 1617 C C . VAL A 1 200 ? 29.932 -2.101 -19.554 1.00 94.25 200 VAL A C 1
ATOM 1619 O O . VAL A 1 200 ? 31.042 -2.495 -19.901 1.00 94.25 200 VAL A O 1
ATOM 1622 N N . VAL A 1 201 ? 28.912 -2.001 -20.408 1.00 94.56 201 VAL A N 1
ATOM 1623 C CA . VAL A 1 201 ? 29.010 -2.337 -21.833 1.00 94.56 201 VAL A CA 1
ATOM 1624 C C . VAL A 1 201 ? 30.025 -1.443 -22.548 1.00 94.56 201 VAL A C 1
ATOM 1626 O O . VAL A 1 201 ? 30.817 -1.949 -23.340 1.00 94.56 201 VAL A O 1
ATOM 1629 N N . ASP A 1 202 ? 30.053 -0.143 -22.259 1.00 92.62 202 ASP A N 1
ATOM 1630 C CA . ASP A 1 202 ? 31.008 0.790 -22.862 1.00 92.62 202 ASP A CA 1
ATOM 1631 C C . ASP A 1 202 ? 32.452 0.502 -22.435 1.00 92.62 202 ASP A C 1
ATOM 1633 O O . ASP A 1 202 ? 33.356 0.541 -23.270 1.00 92.62 202 ASP A O 1
ATOM 1637 N N . VAL A 1 203 ? 32.677 0.128 -21.170 1.00 93.06 203 VAL A N 1
ATOM 1638 C CA . VAL A 1 203 ? 33.994 -0.327 -20.695 1.00 93.06 203 VAL A CA 1
ATOM 1639 C C . VAL A 1 203 ? 34.418 -1.609 -21.412 1.00 93.06 203 VAL A C 1
ATOM 1641 O O . VAL A 1 203 ? 35.551 -1.690 -21.878 1.00 93.06 203 VAL A O 1
ATOM 1644 N N . ILE A 1 204 ? 33.518 -2.586 -21.564 1.00 92.94 204 ILE A N 1
ATOM 1645 C CA . ILE A 1 204 ? 33.811 -3.830 -22.295 1.00 92.94 204 ILE A CA 1
ATOM 1646 C C . ILE A 1 204 ? 34.173 -3.527 -23.755 1.00 92.94 204 ILE A C 1
ATOM 1648 O O . ILE A 1 204 ? 35.175 -4.039 -24.250 1.00 92.94 204 ILE A O 1
ATOM 1652 N N . LYS A 1 205 ? 33.411 -2.661 -24.438 1.00 91.38 205 LYS A N 1
ATOM 1653 C CA . LYS A 1 205 ? 33.711 -2.231 -25.815 1.00 91.38 205 LYS A CA 1
ATOM 1654 C C . LYS A 1 205 ? 35.065 -1.533 -25.916 1.00 91.38 205 LYS A C 1
ATOM 1656 O O . LYS A 1 205 ? 35.810 -1.804 -26.851 1.00 91.38 205 LYS A O 1
ATOM 1661 N N . LEU A 1 206 ? 35.391 -0.653 -24.968 1.00 90.38 206 LEU A N 1
ATOM 1662 C CA . LEU A 1 206 ? 36.673 0.051 -24.929 1.00 90.38 206 LEU A CA 1
ATOM 1663 C C . LEU A 1 206 ? 37.845 -0.918 -24.744 1.00 90.38 206 LEU A C 1
ATOM 1665 O O . LEU A 1 206 ? 38.863 -0.769 -25.411 1.00 90.38 206 LEU A O 1
ATOM 1669 N N . LEU A 1 207 ? 37.708 -1.895 -23.846 1.00 88.50 207 LEU A N 1
ATOM 1670 C CA . LEU A 1 207 ? 38.733 -2.912 -23.603 1.00 88.50 207 LEU A CA 1
ATOM 1671 C C . LEU A 1 207 ? 38.915 -3.824 -24.819 1.00 88.50 207 LEU A C 1
ATOM 1673 O O . LEU A 1 207 ? 40.050 -4.082 -25.214 1.00 88.50 207 LEU A O 1
ATOM 1677 N N . ALA A 1 208 ? 37.812 -4.235 -25.451 1.00 86.88 208 ALA A N 1
ATOM 1678 C CA . ALA A 1 208 ? 37.837 -5.022 -26.678 1.00 86.88 208 ALA A CA 1
ATOM 1679 C C . ALA A 1 208 ? 38.479 -4.260 -27.847 1.00 86.88 208 ALA A C 1
ATOM 1681 O O . ALA A 1 208 ? 39.267 -4.829 -28.588 1.00 86.88 208 ALA A O 1
ATOM 1682 N N . ALA A 1 209 ? 38.200 -2.960 -27.986 1.00 86.81 209 ALA A N 1
ATOM 1683 C CA . ALA A 1 209 ? 38.794 -2.117 -29.025 1.00 86.81 209 ALA A CA 1
ATOM 1684 C C . ALA A 1 209 ? 40.288 -1.819 -28.808 1.00 86.81 209 ALA A C 1
ATOM 1686 O O . ALA A 1 209 ? 40.945 -1.314 -29.716 1.00 86.81 209 ALA A O 1
ATOM 1687 N N . LYS A 1 210 ? 40.816 -2.069 -27.604 1.00 82.00 210 LYS A N 1
ATOM 1688 C CA . LYS A 1 210 ? 42.216 -1.811 -27.246 1.00 82.00 210 LYS A CA 1
ATOM 1689 C C . LYS A 1 210 ? 43.092 -3.067 -27.223 1.00 82.00 210 LYS A C 1
ATOM 1691 O O . LYS A 1 210 ? 44.225 -2.958 -26.766 1.00 82.00 210 LYS A O 1
ATOM 1696 N N . ASP A 1 211 ? 42.587 -4.224 -27.663 1.00 68.94 211 ASP A N 1
ATOM 1697 C CA . ASP A 1 211 ? 43.278 -5.524 -27.569 1.00 68.94 211 ASP A CA 1
ATOM 1698 C C . ASP A 1 211 ? 43.824 -5.819 -26.152 1.00 68.94 211 ASP A C 1
ATOM 1700 O O . ASP A 1 211 ? 44.821 -6.510 -25.971 1.00 68.94 211 ASP A O 1
ATOM 1704 N N . LEU A 1 212 ? 43.159 -5.292 -25.114 1.00 63.31 212 LEU A N 1
ATOM 1705 C CA . LEU A 1 212 ? 43.492 -5.521 -23.697 1.00 63.31 212 LEU A CA 1
ATOM 1706 C C . LEU A 1 212 ? 42.687 -6.686 -23.101 1.00 63.31 212 LEU A C 1
ATOM 1708 O O . LEU A 1 212 ? 42.477 -6.765 -21.889 1.00 63.31 212 LEU A O 1
ATOM 1712 N N . LEU A 1 213 ? 42.195 -7.572 -23.961 1.00 54.97 213 LEU A N 1
ATOM 1713 C CA . LEU A 1 213 ? 41.609 -8.840 -23.557 1.00 54.97 213 LEU A CA 1
ATOM 1714 C C . LEU A 1 213 ? 42.762 -9.803 -23.262 1.00 54.97 213 LEU A C 1
ATOM 1716 O O . LEU A 1 213 ? 43.531 -10.132 -24.160 1.00 54.97 213 LEU A O 1
ATOM 1720 N N . PHE A 1 214 ? 42.897 -10.182 -21.990 1.00 56.94 214 PHE A N 1
ATOM 1721 C CA . PHE A 1 214 ? 43.751 -11.293 -21.568 1.00 56.94 214 PHE A CA 1
ATOM 1722 C C . PHE A 1 214 ? 43.343 -12.596 -22.260 1.00 56.94 214 PHE A C 1
ATOM 1724 O O . PHE A 1 214 ? 42.115 -12.815 -22.406 1.00 56.94 214 PHE A O 1
#

pLDDT: mean 77.41, std 19.1, range [31.17, 96.19]

Foldseek 3Di:
DDDDDDDDDDDDDDDDDPVVVVVVVVVVVVVVVVVVPPDPPPPVPPDDLAPLPCPDADPVNLLVCLQVANPSFACLPDPLPLLWDADPDNVDIDGDDSCLQWDQDPPPRDIDGNSQWHAGPVNSWIARNLCLNFFPDDDCRNNTHRPRVCSNVSSVCCCPDPRNVVSLVVSQVSSVVVVHPDDPPPPPVCVVVVVVVVVVVVVVVVCVVVVVDD

Secondary structure (DSSP, 8-state):
-----------------THHHHHHHHHHHHHHHHHTTS----------S-GGG-S---HHHHHHHHHH-SGGG--TTS--GGG-EE-SSTT-EE---GGGGEEE-TTT--EEE-TTEEEETTTTEEEEHHHHHH-SS--HHHH-B--TTTHHHHHHHHHTSHHHHHHHHHHHHHHHHTT---STT-STHHHHHHHHHHHHHHHHHHHHHTT---